Protein AF-A0A2N4SCX8-F1 (afdb_monomer_lite)

Secondary structure (DSSP, 8-state):
-HHHHHHHHH-HHHHHHHHT-HHHHHHHHHHHHTT-S-HHHHHHHHHHHH-EEEEEEEEEEGGGTEEEEEEEEEE-SHHHHHHHHHHHHHHTHHHHT--SPPP-PBTTTB-B-SSEEEEGGGEETTEE--TT-B--TTS-GGGSPEETTEEEEEEE--SSS---B-TTSS--SSGGG--EEEEEEEPPHHHHHHHH-

Foldseek 3Di:
DVVVLLVCQLDPVNVVVLLPPPVNLVVLVVCQVVVPDPNLPSVSSNQSNLFDWFQWAKEAELVQLKIFTKTWARARFQLLVQVQVLVVCLVCVVVRVPDDDRDDDDPDQWDWQQFQKAALVCFDQSDRPHSPRGRDGNHRQVPGDDDPNHGYIYGYRDPPHDGDTDRPSNDHSDPSNPTHMDTPGMDDSVVSSVSRD

Structure (mmCIF, N/CA/C/O backbone):
data_AF-A0A2N4SCX8-F1
#
_entry.id   AF-A0A2N4SCX8-F1
#
loop_
_atom_site.group_PDB
_atom_site.id
_atom_site.type_symbol
_atom_site.label_atom_id
_atom_site.label_alt_id
_atom_site.label_comp_id
_atom_site.label_asym_id
_atom_site.label_entity_id
_atom_site.label_seq_id
_atom_site.pdbx_PDB_ins_code
_atom_site.Cartn_x
_atom_site.Cartn_y
_atom_site.Cartn_z
_atom_site.occupancy
_atom_site.B_iso_or_equiv
_atom_site.auth_seq_id
_atom_site.auth_comp_id
_atom_site.auth_asym_id
_atom_site.auth_atom_id
_atom_site.pdbx_PDB_model_num
ATOM 1 N N . MET A 1 1 ? 14.810 8.220 -24.584 1.00 58.53 1 MET A N 1
ATOM 2 C CA . MET A 1 1 ? 14.288 7.514 -23.394 1.00 58.53 1 MET A CA 1
ATOM 3 C C . MET A 1 1 ? 13.059 8.220 -22.825 1.00 58.53 1 MET A C 1
ATOM 5 O O . MET A 1 1 ? 12.006 7.602 -22.806 1.00 58.53 1 MET A O 1
ATOM 9 N N . LEU A 1 2 ? 13.150 9.518 -22.501 1.00 67.19 2 LEU A N 1
ATOM 10 C CA . LEU A 1 2 ? 12.053 10.345 -21.958 1.00 67.19 2 LEU A CA 1
ATOM 11 C C . LEU A 1 2 ? 10.659 10.141 -22.599 1.00 67.19 2 LEU A C 1
ATOM 13 O O . LEU A 1 2 ? 9.716 9.938 -21.846 1.00 67.19 2 LEU A O 1
ATOM 17 N N . PRO A 1 3 ? 10.478 10.110 -23.939 1.00 75.56 3 PRO A N 1
ATOM 18 C CA . PRO A 1 3 ? 9.144 9.914 -24.518 1.00 75.56 3 PRO A CA 1
ATOM 19 C C . PRO A 1 3 ? 8.530 8.546 -24.200 1.00 75.56 3 PRO A C 1
ATOM 21 O O . PRO A 1 3 ? 7.359 8.475 -23.846 1.00 75.56 3 PRO A O 1
ATOM 24 N N . LEU A 1 4 ? 9.325 7.471 -24.269 1.00 73.38 4 LEU A N 1
ATOM 25 C CA . LEU A 1 4 ? 8.874 6.123 -23.913 1.00 73.38 4 LEU A CA 1
ATOM 26 C C . LEU A 1 4 ? 8.578 6.030 -22.413 1.00 73.38 4 LEU A C 1
ATOM 28 O O . LEU A 1 4 ? 7.565 5.455 -22.033 1.00 73.38 4 LEU A O 1
ATOM 32 N N . MET A 1 5 ? 9.421 6.649 -21.576 1.00 76.94 5 MET A N 1
ATOM 33 C CA . MET A 1 5 ? 9.209 6.712 -20.128 1.00 76.94 5 MET A CA 1
ATOM 34 C C . MET A 1 5 ? 7.870 7.368 -19.805 1.00 76.94 5 MET A C 1
ATOM 36 O O . MET A 1 5 ? 7.022 6.758 -19.159 1.00 76.94 5 MET A O 1
ATOM 40 N N . THR A 1 6 ? 7.649 8.566 -20.347 1.00 81.44 6 THR A N 1
ATOM 41 C CA . THR A 1 6 ? 6.383 9.287 -20.248 1.00 81.44 6 THR A CA 1
ATOM 42 C C . THR A 1 6 ? 5.215 8.436 -20.734 1.00 81.44 6 THR A C 1
ATOM 44 O O . THR A 1 6 ? 4.230 8.314 -20.020 1.00 81.44 6 THR A O 1
ATOM 47 N N . MET A 1 7 ? 5.302 7.811 -21.912 1.00 82.00 7 MET A N 1
ATOM 48 C CA . MET A 1 7 ? 4.200 7.010 -22.461 1.00 82.00 7 MET A CA 1
ATOM 49 C C . MET A 1 7 ? 3.823 5.813 -21.584 1.00 82.00 7 MET A C 1
ATOM 51 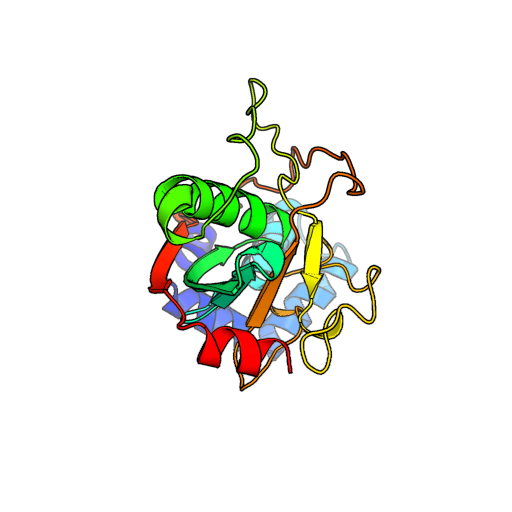O O . MET A 1 7 ? 2.635 5.516 -21.458 1.00 82.00 7 MET A O 1
ATOM 55 N N . VAL A 1 8 ? 4.813 5.137 -20.995 1.00 82.62 8 VAL A N 1
ATOM 56 C CA . VAL A 1 8 ? 4.595 3.957 -20.150 1.00 82.62 8 VAL A CA 1
ATOM 57 C C . VAL A 1 8 ? 3.948 4.336 -18.821 1.00 82.62 8 VAL A C 1
ATOM 59 O O . VAL A 1 8 ? 3.010 3.661 -18.413 1.00 82.62 8 VAL A O 1
ATOM 62 N N . VAL A 1 9 ? 4.419 5.393 -18.147 1.00 85.38 9 VAL A N 1
ATOM 63 C CA . VAL A 1 9 ? 3.951 5.704 -16.780 1.00 85.38 9 VAL A CA 1
ATOM 64 C C . VAL A 1 9 ? 2.774 6.676 -16.717 1.00 85.38 9 VAL A C 1
ATOM 66 O O . VAL A 1 9 ? 2.054 6.678 -15.723 1.00 85.38 9 VAL A O 1
ATOM 69 N N . ARG A 1 10 ? 2.546 7.479 -17.765 1.00 84.81 10 ARG A N 1
ATOM 70 C CA . ARG A 1 10 ? 1.471 8.485 -17.795 1.00 84.81 10 ARG A CA 1
ATOM 71 C C . ARG A 1 10 ? 0.082 7.878 -17.982 1.00 84.81 10 ARG A C 1
ATOM 73 O O . ARG A 1 10 ? -0.897 8.433 -17.494 1.00 84.81 10 ARG A O 1
ATOM 80 N N . ASP A 1 11 ? -0.022 6.774 -18.722 1.00 85.00 11 ASP A N 1
ATOM 81 C CA . ASP A 1 11 ? -1.297 6.105 -18.994 1.00 85.00 11 ASP A CA 1
ATOM 82 C C . ASP A 1 11 ? -1.317 4.708 -18.368 1.00 85.00 11 ASP A C 1
ATOM 84 O O . ASP A 1 11 ? -0.568 3.810 -18.756 1.00 85.00 11 ASP A O 1
ATOM 88 N N . VAL A 1 12 ? -2.247 4.510 -17.432 1.00 83.19 12 VAL A N 1
ATOM 89 C CA . VAL A 1 12 ? -2.476 3.233 -16.745 1.00 83.19 12 VAL A CA 1
ATOM 90 C C . VAL A 1 12 ? -2.741 2.089 -17.727 1.00 83.19 12 VAL A C 1
ATOM 92 O O . VAL A 1 12 ? -2.372 0.951 -17.454 1.00 83.19 12 VAL A O 1
ATOM 95 N N . ARG A 1 13 ? -3.368 2.346 -18.880 1.00 87.56 13 ARG A N 1
ATOM 96 C CA . ARG A 1 13 ? -3.638 1.317 -19.898 1.00 87.56 13 ARG A CA 1
ATOM 97 C C . ARG A 1 13 ? -2.357 0.846 -20.573 1.00 87.56 13 ARG A C 1
ATOM 99 O O . ARG A 1 13 ? -2.197 -0.355 -20.790 1.00 87.56 13 ARG A O 1
ATOM 106 N N . ASN A 1 14 ? -1.445 1.771 -20.861 1.00 85.38 14 ASN A N 1
ATOM 107 C CA . ASN A 1 14 ? -0.138 1.443 -21.425 1.00 85.38 14 ASN A CA 1
ATOM 108 C C . ASN A 1 14 ? 0.673 0.630 -20.420 1.00 85.38 14 ASN A C 1
ATOM 110 O O . ASN A 1 14 ? 1.228 -0.407 -20.774 1.00 85.38 14 ASN A O 1
ATOM 114 N N . HIS A 1 15 ? 0.671 1.052 -19.154 1.00 85.75 15 HIS A N 1
ATOM 115 C CA . HIS A 1 15 ? 1.343 0.321 -18.086 1.00 85.75 15 HIS A CA 1
ATOM 116 C C . HIS A 1 15 ? 0.773 -1.089 -17.881 1.00 85.75 15 HIS A C 1
ATOM 118 O O . HIS A 1 15 ? 1.522 -2.061 -17.878 1.00 85.75 15 HIS A O 1
ATOM 124 N N . ARG A 1 16 ? -0.555 -1.230 -17.795 1.00 85.31 16 ARG A N 1
ATOM 125 C CA . ARG A 1 16 ? -1.212 -2.543 -17.686 1.00 85.31 16 ARG A CA 1
ATOM 126 C C . ARG A 1 16 ? -0.880 -3.447 -18.872 1.00 85.31 16 ARG A C 1
ATOM 128 O O . ARG A 1 16 ? -0.696 -4.641 -18.674 1.00 85.31 16 ARG A O 1
ATOM 135 N N . SER A 1 17 ? -0.770 -2.884 -20.076 1.00 86.62 17 SER A N 1
ATOM 136 C CA . SER A 1 17 ? -0.362 -3.636 -21.270 1.00 86.62 17 SER A CA 1
ATOM 137 C C . SER A 1 17 ? 1.092 -4.105 -21.179 1.00 86.62 17 SER A C 1
ATOM 139 O O . SER A 1 17 ? 1.374 -5.241 -21.535 1.00 86.62 17 SER A O 1
ATOM 141 N N . LEU A 1 18 ? 1.997 -3.271 -20.650 1.00 85.19 18 LEU A N 1
ATOM 142 C CA . LEU A 1 18 ? 3.386 -3.654 -20.374 1.00 85.19 18 LEU A CA 1
ATOM 143 C C . LEU A 1 18 ? 3.464 -4.797 -19.351 1.00 85.19 18 LEU A C 1
ATOM 145 O O . LEU A 1 18 ? 4.195 -5.754 -19.568 1.00 85.19 18 LEU A O 1
ATOM 149 N N . VAL A 1 19 ? 2.722 -4.701 -18.243 1.00 84.88 19 VAL A N 1
ATOM 150 C CA . VAL A 1 19 ? 2.754 -5.720 -17.179 1.00 84.88 19 VAL A CA 1
ATOM 151 C C . VAL A 1 19 ? 2.093 -7.034 -17.605 1.00 84.88 19 VAL A C 1
ATOM 153 O O . VAL A 1 19 ? 2.453 -8.082 -17.086 1.00 84.88 19 VAL A O 1
ATOM 156 N N . ALA A 1 20 ? 1.148 -6.996 -18.547 1.00 86.31 20 ALA A N 1
ATOM 157 C CA . ALA A 1 20 ? 0.499 -8.190 -19.085 1.00 86.31 20 ALA A CA 1
ATOM 158 C C . ALA A 1 20 ? 1.341 -8.938 -20.140 1.00 86.31 20 ALA A C 1
ATOM 160 O O . ALA A 1 20 ? 0.971 -10.043 -20.534 1.00 86.31 20 ALA A O 1
ATOM 161 N N . ASP A 1 21 ? 2.437 -8.349 -20.628 1.00 88.06 21 ASP A N 1
ATOM 162 C CA . ASP A 1 21 ? 3.322 -8.974 -21.613 1.00 88.06 21 ASP A CA 1
ATOM 163 C C . ASP A 1 21 ? 4.452 -9.747 -20.915 1.00 88.06 21 ASP A C 1
ATOM 165 O O . ASP A 1 21 ? 5.579 -9.266 -20.763 1.00 88.06 21 ASP A O 1
ATOM 169 N N . ASP A 1 22 ? 4.141 -10.974 -20.488 1.00 86.31 22 ASP A N 1
ATOM 170 C CA . ASP A 1 22 ? 5.083 -11.866 -19.795 1.00 86.31 22 ASP A CA 1
ATOM 171 C C . ASP A 1 22 ? 6.369 -12.104 -20.600 1.00 86.31 22 ASP A C 1
ATOM 173 O O . ASP A 1 22 ? 7.462 -12.212 -20.038 1.00 86.31 22 ASP A O 1
ATOM 177 N N . GLY A 1 23 ? 6.248 -12.167 -21.931 1.00 88.12 23 GLY A N 1
ATOM 178 C CA . GLY A 1 23 ? 7.380 -12.348 -22.828 1.00 88.12 23 GLY A CA 1
ATOM 179 C C . GLY A 1 23 ? 8.324 -11.157 -22.745 1.00 88.12 23 GLY A C 1
ATOM 180 O O . GLY A 1 23 ? 9.516 -11.331 -22.489 1.00 88.12 23 GLY A O 1
ATOM 181 N N . LEU A 1 24 ? 7.806 -9.944 -22.920 1.00 85.31 24 LEU A N 1
ATOM 182 C CA . LEU A 1 24 ? 8.591 -8.719 -22.814 1.00 85.31 24 LEU A CA 1
ATOM 183 C C . LEU A 1 24 ? 9.229 -8.566 -21.428 1.00 85.31 24 LEU A C 1
ATOM 185 O O . LEU A 1 24 ? 10.420 -8.264 -21.344 1.00 85.31 24 LEU A O 1
ATOM 189 N N . LEU A 1 25 ? 8.481 -8.824 -20.352 1.00 86.50 25 LEU A N 1
ATOM 190 C CA . LEU A 1 25 ? 9.006 -8.749 -18.986 1.00 86.50 25 LEU A CA 1
ATOM 191 C C . LEU A 1 25 ? 10.160 -9.728 -18.753 1.00 86.50 25 LEU A C 1
ATOM 193 O O . LEU A 1 25 ? 11.192 -9.333 -18.209 1.00 86.50 25 LEU A O 1
ATOM 197 N N . ALA A 1 26 ? 10.033 -10.973 -19.217 1.00 85.94 26 ALA A N 1
ATOM 198 C CA . ALA A 1 26 ? 11.096 -11.966 -19.098 1.00 85.94 26 ALA A CA 1
ATOM 199 C C . ALA A 1 26 ? 12.378 -11.527 -19.825 1.00 85.94 26 ALA A C 1
ATOM 201 O O . ALA A 1 26 ? 13.479 -11.689 -19.296 1.00 85.94 26 ALA A O 1
ATOM 202 N N . HIS A 1 27 ? 1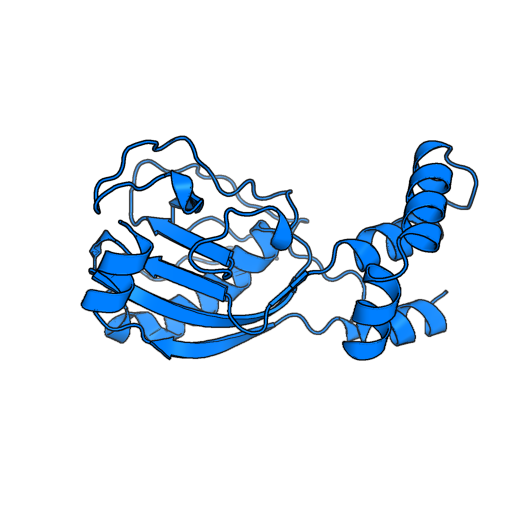2.252 -10.917 -21.009 1.00 84.56 27 HIS A N 1
ATOM 203 C CA . HIS A 1 27 ? 13.403 -10.367 -21.727 1.00 84.56 27 HIS A CA 1
ATOM 204 C C . HIS A 1 27 ? 14.023 -9.175 -20.986 1.00 84.56 27 HIS A C 1
ATOM 206 O O . HIS A 1 27 ? 15.247 -9.086 -20.909 1.00 84.56 27 HIS A O 1
ATOM 212 N N . VAL A 1 28 ? 13.209 -8.274 -20.423 1.00 83.69 28 VAL A N 1
ATOM 213 C CA . VAL A 1 28 ? 13.697 -7.130 -19.632 1.00 83.69 28 VAL A CA 1
ATOM 214 C C . VAL A 1 28 ? 14.478 -7.604 -18.406 1.00 83.69 28 VAL A C 1
ATOM 216 O O . VAL A 1 28 ? 15.586 -7.118 -18.182 1.00 83.69 28 VAL A O 1
ATOM 219 N N . GLU A 1 29 ? 13.962 -8.579 -17.657 1.00 82.38 29 GLU A N 1
ATOM 220 C CA . GLU A 1 29 ? 14.666 -9.141 -16.497 1.00 82.38 29 GLU A CA 1
ATOM 221 C C . GLU A 1 29 ? 15.960 -9.858 -16.904 1.00 82.38 29 GLU A C 1
ATOM 223 O O . GLU A 1 29 ? 16.998 -9.648 -16.280 1.00 82.38 29 GLU A O 1
ATOM 228 N N . ALA A 1 30 ? 15.945 -10.644 -17.986 1.00 82.06 30 ALA A N 1
ATOM 229 C CA . ALA A 1 30 ? 17.148 -11.313 -18.483 1.00 82.06 30 ALA A CA 1
ATOM 230 C C . ALA A 1 30 ? 18.226 -10.314 -18.938 1.00 82.06 30 ALA A C 1
ATOM 232 O O . ALA A 1 30 ? 19.412 -10.510 -18.671 1.00 82.06 30 ALA A O 1
ATOM 233 N N . MET A 1 31 ? 17.834 -9.227 -19.611 1.00 78.19 31 MET A N 1
ATOM 234 C CA . MET A 1 31 ? 18.766 -8.177 -20.028 1.00 78.19 31 MET A CA 1
ATOM 235 C C . MET A 1 31 ? 19.331 -7.400 -18.840 1.00 78.19 31 MET A C 1
ATOM 237 O O . MET A 1 31 ? 20.522 -7.082 -18.852 1.00 78.19 31 MET A O 1
ATOM 241 N N . TYR A 1 32 ? 18.492 -7.117 -17.836 1.00 77.00 32 TYR A N 1
ATOM 242 C CA . TYR A 1 32 ? 18.892 -6.461 -16.594 1.00 77.00 32 TYR A CA 1
ATOM 243 C C . TYR A 1 32 ? 19.879 -7.319 -15.797 1.00 77.00 32 TYR A C 1
ATOM 245 O O . TYR A 1 32 ? 20.887 -6.806 -15.333 1.00 77.00 32 TYR A O 1
ATOM 253 N N . ALA A 1 33 ? 19.636 -8.626 -15.683 1.00 77.69 33 ALA A N 1
ATOM 254 C CA . ALA A 1 33 ? 20.525 -9.539 -14.966 1.00 77.69 33 ALA A CA 1
ATOM 255 C C . ALA A 1 33 ? 21.908 -9.696 -15.626 1.00 77.69 33 ALA A C 1
ATOM 257 O O . ALA A 1 33 ? 22.878 -10.016 -14.946 1.00 77.69 33 ALA A O 1
ATOM 258 N N . ASN A 1 34 ? 21.993 -9.484 -16.943 1.00 72.19 34 ASN A N 1
ATOM 259 C CA . ASN A 1 34 ? 23.214 -9.658 -17.731 1.00 72.19 34 ASN A CA 1
ATOM 260 C C . ASN A 1 34 ? 23.950 -8.336 -18.040 1.00 72.19 34 ASN A C 1
ATOM 262 O O . ASN A 1 34 ? 24.874 -8.355 -18.852 1.00 72.19 34 ASN A O 1
ATOM 266 N N . ASP A 1 35 ? 23.521 -7.197 -17.473 1.00 65.94 35 ASP A N 1
ATOM 267 C CA . ASP A 1 35 ? 24.097 -5.851 -17.695 1.00 65.94 35 ASP A CA 1
ATOM 268 C C . ASP A 1 35 ? 24.289 -5.474 -19.184 1.00 65.94 35 ASP A C 1
ATOM 270 O O . ASP A 1 35 ? 25.208 -4.757 -19.581 1.00 65.94 35 ASP A O 1
ATOM 274 N N . SER A 1 36 ? 23.407 -5.983 -20.046 1.00 62.94 36 SER A N 1
ATOM 275 C CA . SER A 1 36 ? 23.612 -6.013 -21.505 1.00 62.94 36 SER A CA 1
ATOM 276 C C . SER A 1 36 ? 23.281 -4.708 -22.258 1.00 62.94 36 SER A C 1
ATOM 278 O O . SER A 1 36 ? 23.590 -4.593 -23.445 1.00 62.94 36 SER A O 1
ATOM 280 N N . LEU A 1 37 ? 22.691 -3.705 -21.597 1.00 58.50 37 LEU A N 1
ATOM 281 C CA . LEU A 1 37 ? 22.432 -2.359 -22.144 1.00 58.50 37 LEU A CA 1
ATOM 282 C C . LEU A 1 37 ? 22.875 -1.279 -21.138 1.00 58.50 37 LEU A C 1
ATOM 284 O O . LEU A 1 37 ? 23.077 -1.598 -19.966 1.00 58.50 37 LEU A O 1
ATOM 288 N N . PRO A 1 38 ? 22.990 0.007 -21.546 1.00 62.22 38 PRO A N 1
ATOM 289 C CA . PRO A 1 38 ? 23.322 1.091 -20.625 1.00 62.22 38 PRO A CA 1
ATOM 290 C C . PRO A 1 38 ? 22.404 1.089 -19.395 1.00 62.22 38 PRO A C 1
ATOM 292 O O . PRO A 1 38 ? 21.176 1.139 -19.526 1.00 62.22 38 PRO A O 1
ATOM 295 N N . PHE A 1 39 ? 23.035 1.041 -18.218 1.00 59.88 39 PHE A N 1
ATOM 296 C CA . PHE A 1 39 ? 22.438 0.791 -16.901 1.00 59.88 39 PHE A CA 1
ATOM 297 C C . PHE A 1 39 ? 21.139 1.578 -16.640 1.00 59.88 39 PHE A C 1
ATOM 299 O O . PHE A 1 39 ? 20.151 1.028 -16.159 1.00 59.88 39 PHE A O 1
ATOM 306 N N . GLU A 1 40 ? 21.096 2.853 -17.031 1.00 63.44 40 GLU A N 1
ATOM 307 C CA . GLU A 1 40 ? 19.977 3.758 -16.740 1.00 63.44 40 GLU A CA 1
ATOM 308 C C . GLU A 1 40 ? 18.681 3.422 -17.506 1.00 63.44 40 GLU A C 1
ATOM 310 O O . GLU A 1 40 ? 17.584 3.583 -16.971 1.00 63.44 40 GLU A O 1
ATOM 315 N N . ALA A 1 41 ? 18.774 2.927 -18.747 1.00 63.56 41 ALA A N 1
ATOM 316 C CA . ALA A 1 41 ? 17.598 2.695 -19.594 1.00 63.56 41 ALA A CA 1
ATOM 317 C C . ALA A 1 41 ? 16.854 1.394 -19.248 1.00 63.56 41 ALA A C 1
ATOM 319 O O . ALA A 1 41 ? 15.621 1.366 -19.241 1.00 63.56 41 ALA A O 1
ATOM 320 N N . LEU A 1 42 ? 17.596 0.327 -18.928 1.00 72.56 42 LEU A N 1
ATOM 321 C CA . LEU A 1 42 ? 17.027 -0.937 -18.443 1.00 72.56 42 LEU A CA 1
ATOM 322 C C . LEU A 1 42 ? 16.434 -0.780 -17.043 1.00 72.56 42 LEU A C 1
ATOM 324 O O . LEU A 1 42 ? 15.356 -1.310 -16.774 1.00 72.56 42 LEU A O 1
ATOM 328 N N . HIS A 1 43 ? 17.101 -0.015 -16.171 1.00 75.31 43 HIS A N 1
ATOM 329 C CA . HIS A 1 43 ? 16.614 0.237 -14.819 1.00 75.31 43 HIS A CA 1
ATOM 330 C C . HIS A 1 43 ? 15.236 0.909 -14.831 1.00 75.31 43 HIS A C 1
ATOM 332 O O . HIS A 1 43 ? 14.376 0.541 -14.030 1.00 75.31 43 HIS A O 1
ATOM 338 N N . PHE A 1 44 ? 14.985 1.859 -15.739 1.00 81.06 44 PHE A N 1
ATOM 339 C CA . PHE A 1 44 ? 13.664 2.476 -15.832 1.00 81.06 44 PHE A CA 1
ATOM 340 C C . PHE A 1 44 ? 12.578 1.469 -16.220 1.00 81.06 44 PHE A C 1
ATOM 342 O O . PHE A 1 44 ? 11.553 1.413 -15.552 1.00 81.06 44 PHE A O 1
ATOM 349 N N . LEU A 1 45 ? 12.776 0.682 -17.284 1.00 81.19 45 LEU A N 1
ATOM 350 C CA . LEU A 1 45 ? 11.748 -0.254 -17.760 1.00 81.19 45 LEU A CA 1
ATOM 351 C C . LEU A 1 45 ? 11.445 -1.331 -16.719 1.00 81.19 45 LEU A C 1
ATOM 353 O O . LEU A 1 45 ? 10.280 -1.644 -16.483 1.00 81.19 45 LEU A O 1
ATOM 357 N N . ARG A 1 46 ? 12.486 -1.833 -16.049 1.00 83.56 46 ARG A N 1
ATOM 358 C CA . ARG A 1 46 ? 12.345 -2.768 -14.935 1.00 83.56 46 ARG A CA 1
ATOM 359 C C . ARG A 1 46 ? 11.569 -2.155 -13.771 1.00 83.56 46 ARG A C 1
ATOM 361 O O . ARG A 1 46 ? 10.609 -2.749 -13.293 1.00 83.56 46 ARG A O 1
ATOM 368 N N . ALA A 1 47 ? 11.941 -0.952 -13.339 1.00 84.75 47 ALA A N 1
ATOM 369 C CA . ALA A 1 47 ? 11.248 -0.275 -12.248 1.00 84.75 47 ALA A CA 1
ATOM 370 C C . ALA A 1 47 ? 9.796 0.078 -12.623 1.00 84.75 47 ALA A C 1
ATOM 372 O O . ALA A 1 47 ? 8.885 -0.098 -11.818 1.00 84.75 47 ALA A O 1
ATOM 373 N N . ALA A 1 48 ? 9.553 0.496 -13.868 1.00 86.81 48 ALA A N 1
ATOM 374 C CA . ALA A 1 48 ? 8.216 0.751 -14.385 1.00 86.81 48 ALA A CA 1
ATOM 375 C C . ALA A 1 48 ? 7.368 -0.528 -14.362 1.00 86.81 48 ALA A C 1
ATOM 377 O O . ALA A 1 48 ? 6.237 -0.486 -13.895 1.00 86.81 48 ALA A O 1
ATOM 378 N N . ALA A 1 49 ? 7.912 -1.680 -14.763 1.00 85.06 49 ALA A N 1
ATOM 379 C CA . ALA A 1 49 ? 7.224 -2.973 -14.689 1.00 85.06 49 ALA A CA 1
ATOM 380 C C . ALA A 1 49 ? 6.854 -3.408 -13.257 1.00 85.06 49 ALA A C 1
ATOM 382 O O . ALA A 1 49 ? 5.992 -4.272 -13.068 1.00 85.06 49 ALA A O 1
ATOM 383 N N . GLN A 1 50 ? 7.480 -2.818 -12.239 1.00 86.00 50 GLN A N 1
ATOM 384 C CA . GLN A 1 50 ? 7.195 -3.078 -10.828 1.00 86.00 50 GLN A CA 1
ATOM 385 C C . GLN A 1 50 ? 6.132 -2.148 -10.232 1.00 86.00 50 GLN A C 1
ATOM 387 O O . GLN A 1 50 ? 5.604 -2.451 -9.159 1.00 86.00 50 GLN A O 1
ATOM 392 N N . LEU A 1 51 ? 5.748 -1.075 -10.940 1.00 90.62 51 LEU A N 1
ATOM 393 C CA . LEU A 1 51 ? 4.677 -0.193 -10.484 1.00 90.62 51 LEU A CA 1
ATOM 394 C C . LEU A 1 51 ? 3.377 -0.975 -10.277 1.00 90.62 51 LEU A C 1
ATOM 396 O O . LEU A 1 51 ? 2.986 -1.818 -11.086 1.00 90.62 51 LEU A O 1
ATOM 400 N N . SER A 1 52 ? 2.691 -0.664 -9.187 1.00 91.44 52 SER A N 1
ATOM 401 C CA . SER A 1 52 ? 1.440 -1.305 -8.801 1.00 91.44 52 SER A CA 1
ATOM 402 C C . SER A 1 52 ? 0.263 -0.339 -8.935 1.00 91.44 52 SER A C 1
ATOM 404 O O . SER A 1 52 ? 0.353 0.836 -8.563 1.00 91.44 52 SER A O 1
ATOM 406 N N . TYR A 1 53 ? -0.849 -0.859 -9.460 1.00 91.94 53 TYR A N 1
ATOM 407 C CA . TYR A 1 53 ? -2.127 -0.166 -9.604 1.00 91.94 53 TYR A CA 1
ATOM 408 C C . TYR A 1 53 ? -3.228 -1.063 -9.054 1.00 91.94 53 TYR A C 1
ATOM 410 O O . TYR A 1 53 ? -3.502 -2.120 -9.615 1.00 91.94 53 TYR A O 1
ATOM 418 N N . GLU A 1 54 ? -3.878 -0.624 -7.988 1.00 94.25 54 GLU A N 1
ATOM 419 C CA . GLU A 1 54 ? -4.919 -1.383 -7.306 1.00 94.25 54 GLU A CA 1
ATOM 420 C C . GLU A 1 54 ? -6.168 -0.519 -7.238 1.00 94.25 54 GLU A C 1
ATOM 422 O O . GLU A 1 54 ? -6.169 0.557 -6.640 1.00 94.25 54 GLU A O 1
ATOM 427 N N . ASP A 1 55 ? -7.233 -0.973 -7.898 1.00 94.69 55 ASP A N 1
ATOM 428 C CA . ASP A 1 55 ? -8.516 -0.274 -7.858 1.00 94.69 55 ASP A CA 1
ATOM 429 C C . ASP A 1 55 ? -9.176 -0.405 -6.472 1.00 94.69 55 ASP A C 1
ATOM 431 O O . ASP A 1 55 ? -9.864 0.516 -6.038 1.00 94.69 55 ASP A O 1
ATOM 435 N N . GLU A 1 56 ? -8.893 -1.504 -5.761 1.00 97.44 56 GLU A N 1
ATOM 436 C CA . GLU A 1 56 ? -9.365 -1.785 -4.403 1.00 97.44 56 GLU A CA 1
ATOM 437 C C . GLU A 1 56 ? -8.249 -2.419 -3.550 1.00 97.44 56 GLU A C 1
ATOM 439 O O . GLU A 1 56 ? -8.075 -3.638 -3.511 1.00 97.44 56 GLU A O 1
ATOM 444 N N . LEU A 1 57 ? -7.501 -1.577 -2.838 1.00 98.38 57 LEU A N 1
ATOM 445 C CA . LEU A 1 57 ? -6.581 -1.957 -1.766 1.00 98.38 57 LEU A CA 1
ATOM 446 C C . LEU A 1 57 ? -7.290 -1.803 -0.418 1.00 98.38 57 LEU A C 1
ATOM 448 O O . LEU A 1 57 ? -7.802 -0.730 -0.100 1.00 98.38 57 LEU A O 1
ATOM 452 N N . VAL A 1 58 ? -7.297 -2.857 0.393 1.00 98.62 58 VAL A N 1
ATOM 453 C CA . VAL A 1 58 ? -7.881 -2.831 1.737 1.00 98.62 58 VAL A CA 1
ATOM 454 C C . VAL A 1 58 ? -6.808 -2.464 2.757 1.00 98.62 58 VAL A C 1
ATOM 456 O O . VAL A 1 58 ? -5.753 -3.096 2.812 1.00 98.62 58 VAL A O 1
ATOM 459 N N . VAL A 1 59 ? -7.095 -1.472 3.598 1.00 98.56 59 VAL A N 1
ATOM 460 C CA . VAL A 1 59 ? -6.245 -1.072 4.724 1.00 98.56 59 VAL A CA 1
ATOM 461 C C . VAL A 1 59 ? -7.030 -1.222 6.018 1.00 98.56 59 VAL A C 1
ATOM 463 O O . VAL A 1 59 ? -8.092 -0.619 6.176 1.00 98.56 59 VAL A O 1
ATOM 466 N N . LEU A 1 60 ? -6.516 -2.033 6.941 1.00 98.44 60 LEU A N 1
ATOM 467 C CA . LEU A 1 60 ? -7.176 -2.361 8.206 1.00 98.44 60 LEU A CA 1
ATOM 468 C C . LEU A 1 60 ? -6.452 -1.726 9.389 1.00 98.44 60 LEU A C 1
ATOM 470 O O . LEU A 1 60 ? -5.223 -1.741 9.445 1.00 98.44 60 LEU A O 1
ATOM 474 N N . LEU A 1 61 ? -7.226 -1.252 10.365 1.00 97.31 61 LEU A N 1
ATOM 475 C CA . LEU A 1 61 ? -6.759 -0.761 11.658 1.00 97.31 61 LEU A CA 1
ATOM 476 C C . LEU A 1 61 ? -7.410 -1.594 12.775 1.00 97.31 61 LEU A C 1
ATOM 478 O O . LEU A 1 61 ? -8.488 -1.249 13.271 1.00 97.31 61 LEU A O 1
ATOM 482 N N . PRO A 1 62 ? -6.782 -2.709 13.192 1.00 94.75 62 PRO A N 1
ATOM 483 C CA . PRO A 1 62 ? -7.375 -3.620 14.169 1.00 94.75 62 PRO A CA 1
ATOM 484 C C . PRO A 1 62 ? -7.674 -2.954 15.520 1.00 94.75 62 PRO A C 1
ATOM 486 O O . PRO A 1 62 ? -8.713 -3.225 16.119 1.00 94.75 62 PRO A O 1
ATOM 489 N N . THR A 1 63 ? -6.808 -2.039 15.976 1.00 92.19 63 THR A N 1
ATOM 490 C CA . THR A 1 63 ? -6.931 -1.343 17.271 1.00 92.19 63 THR A CA 1
ATOM 491 C C . THR A 1 63 ? -8.244 -0.569 17.407 1.00 92.19 63 THR A C 1
ATOM 493 O O . THR A 1 63 ? -8.856 -0.565 18.477 1.00 92.19 63 THR A O 1
ATOM 496 N N . SER A 1 64 ? -8.699 0.068 16.328 1.00 94.56 64 SER A N 1
ATOM 497 C CA . SER A 1 64 ? -9.945 0.837 16.284 1.00 94.56 64 SER A CA 1
ATOM 498 C C . SER A 1 64 ? -11.111 0.073 15.651 1.00 94.56 64 SER A C 1
ATOM 500 O O . SER A 1 64 ? -12.223 0.595 15.621 1.00 94.56 64 SER A O 1
ATOM 502 N N . ARG A 1 65 ? -10.881 -1.162 15.175 1.00 95.50 65 ARG A N 1
ATOM 503 C CA . ARG A 1 65 ? -11.835 -1.955 14.375 1.00 95.50 65 ARG A CA 1
ATOM 504 C C . ARG A 1 65 ? -12.359 -1.189 13.157 1.00 95.50 65 ARG A C 1
ATOM 506 O O . ARG A 1 65 ? -13.514 -1.345 12.767 1.00 95.50 65 ARG A O 1
ATOM 513 N N . ALA A 1 66 ? -11.500 -0.359 12.577 1.00 97.69 66 ALA A N 1
ATOM 514 C CA . ALA A 1 66 ? -11.799 0.435 11.400 1.00 97.69 66 ALA A CA 1
ATOM 515 C C . ALA A 1 66 ? -10.996 -0.063 10.197 1.00 97.69 66 ALA A C 1
ATOM 517 O O . ALA A 1 66 ? -10.025 -0.814 10.317 1.00 97.69 66 ALA A O 1
ATOM 518 N N . GLY A 1 67 ? -11.392 0.387 9.016 1.00 98.06 67 GLY A N 1
ATOM 519 C CA . GLY A 1 67 ? -10.652 0.137 7.796 1.00 98.06 67 GLY A CA 1
ATOM 520 C C . GLY A 1 67 ? -11.181 0.977 6.652 1.00 98.06 67 GLY A C 1
ATOM 521 O O . GLY A 1 67 ? -12.211 1.645 6.759 1.00 98.06 67 GLY A O 1
ATOM 522 N N . MET A 1 68 ? -10.461 0.944 5.544 1.00 98.62 68 MET A N 1
ATOM 523 C CA . MET A 1 68 ? -10.844 1.639 4.327 1.00 98.62 68 MET A CA 1
ATOM 524 C C . MET A 1 68 ? -10.442 0.832 3.105 1.00 98.62 68 MET A C 1
ATOM 526 O O . MET A 1 68 ? -9.430 0.128 3.106 1.00 98.62 68 MET A O 1
ATOM 530 N N . VAL A 1 69 ? -11.233 0.976 2.051 1.00 98.69 69 VAL A N 1
ATOM 531 C CA . VAL A 1 69 ? -10.836 0.599 0.702 1.00 98.69 69 VAL A CA 1
ATOM 532 C C . VAL A 1 69 ? -10.316 1.846 0.017 1.00 98.69 69 VAL A C 1
ATOM 534 O O . VAL A 1 69 ? -10.972 2.893 0.014 1.00 98.69 69 VAL A O 1
ATOM 537 N N . VAL A 1 70 ? -9.132 1.736 -0.567 1.00 98.56 70 VAL A N 1
ATOM 538 C CA . VAL A 1 70 ? -8.480 2.822 -1.288 1.00 98.56 70 VAL A CA 1
ATOM 539 C C . VAL A 1 70 ? -8.114 2.373 -2.688 1.00 98.56 70 VAL A C 1
ATOM 541 O O . VAL A 1 70 ? -7.830 1.205 -2.939 1.00 98.56 70 VAL A O 1
ATOM 544 N N . ARG A 1 71 ? -8.070 3.332 -3.597 1.00 98.06 71 ARG A N 1
ATOM 545 C CA . ARG A 1 71 ? -7.452 3.158 -4.901 1.00 98.06 71 ARG A CA 1
ATOM 546 C C . ARG A 1 71 ? -6.001 3.595 -4.800 1.00 98.06 71 ARG A C 1
ATOM 548 O O . ARG A 1 71 ? -5.752 4.689 -4.304 1.00 98.06 71 ARG A O 1
ATOM 555 N N . ALA A 1 72 ? -5.071 2.780 -5.279 1.00 96.56 72 ALA A N 1
ATOM 556 C CA . ALA A 1 72 ? -3.641 3.069 -5.288 1.00 96.56 72 ALA A CA 1
ATOM 557 C C . ALA A 1 72 ? -3.112 3.062 -6.726 1.00 96.56 72 ALA A C 1
ATOM 559 O O . ALA A 1 72 ? -3.396 2.140 -7.492 1.00 96.56 72 ALA A O 1
ATOM 560 N N . GLN A 1 73 ? -2.371 4.097 -7.119 1.00 93.62 73 GLN A N 1
ATOM 561 C CA . GLN A 1 73 ? -1.914 4.276 -8.498 1.00 93.62 73 GLN A CA 1
ATOM 562 C C . GLN A 1 73 ? -0.429 4.601 -8.548 1.00 93.62 73 GLN A C 1
ATOM 564 O O . GLN A 1 73 ? 0.047 5.440 -7.786 1.00 93.62 73 GLN A O 1
ATOM 569 N N . GLY A 1 74 ? 0.277 3.955 -9.480 1.00 91.69 74 GLY A N 1
ATOM 570 C CA . GLY A 1 74 ? 1.683 4.238 -9.747 1.00 91.69 74 GLY A CA 1
ATOM 571 C C . GLY A 1 74 ? 2.566 4.000 -8.526 1.00 91.69 74 GLY A C 1
ATOM 572 O O . GLY A 1 74 ? 3.464 4.788 -8.265 1.00 91.69 74 GLY A O 1
ATOM 573 N N . ILE A 1 75 ? 2.303 2.957 -7.740 1.00 93.56 75 ILE A N 1
ATOM 574 C CA . ILE A 1 75 ? 3.038 2.702 -6.498 1.00 93.56 75 ILE A CA 1
ATOM 575 C C . ILE A 1 75 ? 4.319 1.928 -6.800 1.00 93.56 75 ILE A C 1
ATOM 577 O O . ILE A 1 75 ? 4.251 0.859 -7.396 1.00 93.56 75 ILE A O 1
ATOM 581 N N . ASN A 1 76 ? 5.470 2.432 -6.352 1.00 90.75 76 ASN A N 1
ATOM 582 C CA . ASN A 1 76 ? 6.770 1.782 -6.586 1.00 90.75 76 ASN A CA 1
ATOM 583 C C . ASN A 1 76 ? 6.939 0.505 -5.761 1.00 90.75 76 ASN A C 1
ATOM 585 O O . ASN A 1 76 ? 7.272 -0.554 -6.277 1.00 90.75 76 ASN A O 1
ATOM 589 N N . ASN A 1 77 ? 6.760 0.651 -4.453 1.00 92.12 77 ASN A N 1
ATOM 590 C CA . ASN A 1 77 ? 7.032 -0.352 -3.438 1.00 92.12 77 ASN A CA 1
ATOM 591 C C . ASN A 1 77 ? 6.157 -0.061 -2.214 1.00 92.12 77 ASN A C 1
ATOM 593 O O . ASN A 1 77 ? 5.412 0.926 -2.171 1.00 92.12 77 ASN A O 1
ATOM 597 N N . ASN A 1 78 ? 6.261 -0.918 -1.209 1.00 94.38 78 ASN A N 1
ATOM 598 C CA . ASN A 1 78 ? 5.494 -0.783 0.016 1.00 94.38 78 ASN A CA 1
ATOM 599 C C . ASN A 1 78 ? 5.841 0.485 0.812 1.00 94.38 78 ASN A C 1
ATOM 601 O O . ASN A 1 78 ? 4.921 1.130 1.297 1.00 94.38 78 ASN A O 1
ATOM 605 N N . PHE A 1 79 ? 7.102 0.929 0.880 1.00 93.00 79 PHE A N 1
ATOM 606 C CA . PHE A 1 79 ? 7.438 2.205 1.540 1.00 93.00 79 PHE A CA 1
ATOM 607 C C . PHE A 1 79 ? 6.726 3.406 0.911 1.00 93.00 79 PHE A C 1
ATOM 609 O O . PHE A 1 79 ? 6.180 4.253 1.618 1.00 93.00 79 PHE A O 1
ATOM 616 N N . HIS A 1 80 ? 6.678 3.454 -0.419 1.00 93.06 80 HIS A N 1
ATOM 617 C CA . HIS A 1 80 ? 5.935 4.468 -1.153 1.00 93.06 80 HIS A CA 1
ATOM 618 C C . HIS A 1 80 ? 4.430 4.379 -0.858 1.00 93.06 80 HIS A C 1
ATOM 620 O O . HIS A 1 80 ? 3.799 5.402 -0.585 1.00 93.06 80 HIS A O 1
ATOM 626 N N . ALA A 1 81 ? 3.868 3.164 -0.826 1.00 95.44 81 ALA A N 1
ATOM 627 C CA . ALA A 1 81 ? 2.479 2.950 -0.424 1.00 95.44 81 ALA A CA 1
ATOM 628 C C . ALA A 1 81 ? 2.219 3.484 0.993 1.00 95.44 81 ALA A C 1
ATOM 630 O O . ALA A 1 81 ? 1.279 4.245 1.195 1.00 95.44 81 ALA A O 1
ATOM 631 N N . PHE A 1 82 ? 3.067 3.135 1.964 1.00 94.19 82 PHE A N 1
ATOM 632 C CA . PHE A 1 82 ? 2.915 3.532 3.362 1.00 94.19 82 PHE A CA 1
ATOM 633 C C . PHE A 1 82 ? 2.948 5.045 3.527 1.00 94.19 82 PHE A C 1
ATOM 635 O O . PHE A 1 82 ? 2.097 5.585 4.222 1.00 94.19 82 PHE A O 1
ATOM 642 N N . SER A 1 83 ? 3.869 5.743 2.861 1.00 92.19 83 SER A N 1
ATOM 643 C CA . SER A 1 83 ? 3.923 7.208 2.886 1.00 92.19 83 SER A CA 1
ATOM 644 C C . SER A 1 83 ? 2.605 7.847 2.445 1.00 92.19 83 SER A C 1
ATOM 646 O O . SER A 1 83 ? 2.051 8.678 3.165 1.00 92.19 83 SER A O 1
ATOM 648 N N . LEU A 1 84 ? 2.072 7.417 1.297 1.00 94.69 84 LEU A N 1
ATOM 649 C CA . LEU A 1 84 ? 0.819 7.939 0.748 1.00 94.69 84 LEU A CA 1
ATOM 650 C C . LEU A 1 84 ? -0.392 7.554 1.612 1.00 94.69 84 LEU A C 1
ATOM 652 O O . LEU A 1 84 ? -1.279 8.371 1.857 1.00 94.69 84 LEU A O 1
ATOM 656 N N . LEU A 1 85 ? -0.427 6.314 2.101 1.00 96.75 85 LEU A N 1
ATOM 657 C CA . LEU A 1 85 ? -1.489 5.815 2.971 1.00 96.75 85 LEU A CA 1
ATOM 658 C C . LEU A 1 85 ? -1.504 6.537 4.315 1.00 96.75 85 LEU A C 1
ATOM 660 O O . LEU A 1 85 ? -2.579 6.894 4.776 1.00 96.75 85 LEU A O 1
ATOM 664 N N . GLN A 1 86 ? -0.345 6.784 4.928 1.00 93.88 86 GLN A N 1
ATOM 665 C CA . GLN A 1 86 ? -0.248 7.517 6.190 1.00 93.88 86 GLN A CA 1
ATOM 666 C C . GLN A 1 86 ? -0.795 8.943 6.041 1.00 93.88 86 GLN A C 1
ATOM 668 O O . GLN A 1 86 ? -1.559 9.368 6.900 1.00 93.88 86 GLN A O 1
ATOM 673 N N . ASP A 1 87 ? -0.501 9.638 4.934 1.00 93.81 87 ASP A N 1
ATOM 674 C CA . ASP A 1 87 ? -1.082 10.962 4.641 1.00 93.81 87 ASP A CA 1
ATOM 675 C C . ASP A 1 87 ? -2.620 10.912 4.534 1.00 93.81 87 ASP A C 1
ATOM 677 O O . ASP A 1 87 ? -3.338 11.737 5.112 1.00 93.81 87 ASP A O 1
ATOM 681 N N . LEU A 1 88 ? -3.149 9.909 3.826 1.00 96.69 88 LEU A N 1
ATOM 682 C CA . LEU A 1 88 ? -4.594 9.716 3.695 1.00 96.69 88 LEU A CA 1
ATOM 683 C C . LEU A 1 88 ? -5.247 9.350 5.040 1.00 96.69 88 LEU A C 1
ATOM 685 O O . LEU A 1 88 ? -6.315 9.858 5.380 1.00 96.69 88 LEU A O 1
ATOM 689 N N . MET A 1 89 ? -4.602 8.486 5.822 1.00 96.56 89 MET A N 1
ATOM 690 C CA . MET A 1 89 ? -5.067 8.061 7.141 1.00 96.56 89 MET A CA 1
ATOM 691 C C . MET A 1 89 ? -5.094 9.225 8.128 1.00 96.56 89 MET A C 1
ATOM 693 O O . MET A 1 89 ? -6.058 9.349 8.875 1.00 96.56 89 MET A O 1
ATOM 697 N N . GLU A 1 90 ? -4.087 10.100 8.110 1.00 94.75 90 GLU A N 1
ATOM 698 C CA . GLU A 1 90 ? -4.052 11.313 8.934 1.00 94.75 90 GLU A CA 1
ATOM 699 C C . GLU A 1 90 ? -5.196 12.268 8.579 1.00 94.75 90 GLU A C 1
ATOM 701 O O . GLU A 1 90 ? -5.873 12.779 9.473 1.00 94.75 90 GLU A O 1
ATOM 706 N N . THR A 1 91 ? -5.493 12.427 7.286 1.00 96.12 91 THR A N 1
ATOM 707 C CA . THR A 1 91 ? -6.643 13.218 6.810 1.00 96.12 91 THR A CA 1
ATOM 708 C C . THR A 1 91 ? -7.976 12.687 7.353 1.00 96.12 91 THR A C 1
ATOM 710 O O . THR A 1 91 ? -8.897 13.457 7.627 1.00 96.12 91 THR A O 1
ATOM 713 N N . HIS A 1 92 ? -8.083 11.371 7.553 1.00 97.00 92 HIS A N 1
ATOM 714 C CA . HIS A 1 92 ? -9.289 10.698 8.040 1.00 97.00 92 HIS A CA 1
ATOM 715 C C . HIS A 1 92 ? -9.158 10.146 9.469 1.00 97.00 92 HIS A C 1
ATOM 717 O O . HIS A 1 92 ? -9.948 9.285 9.869 1.00 97.00 92 HIS A O 1
ATOM 723 N N . ALA A 1 93 ? -8.211 10.658 10.265 1.00 96.06 93 ALA A N 1
ATOM 724 C CA . ALA A 1 93 ? -7.824 10.065 11.546 1.00 96.06 93 ALA A CA 1
ATOM 725 C C . ALA A 1 93 ? -8.996 9.880 12.515 1.00 96.06 93 ALA A C 1
ATOM 727 O O . ALA A 1 93 ? -9.131 8.825 13.134 1.00 96.06 93 ALA A O 1
ATOM 728 N N . GLN A 1 94 ? -9.894 10.868 12.583 1.00 95.56 94 GLN A N 1
ATOM 729 C CA . GLN A 1 94 ? -11.084 10.807 13.430 1.00 95.56 94 GLN A CA 1
ATOM 730 C C . GLN A 1 94 ? -12.038 9.676 13.019 1.00 95.56 94 GLN A C 1
ATOM 732 O O . GLN A 1 94 ? -12.560 8.977 13.882 1.00 95.56 94 GLN A O 1
ATOM 737 N N . THR A 1 95 ? -12.257 9.478 11.714 1.00 96.94 95 THR A N 1
ATOM 738 C CA . THR A 1 95 ? -13.156 8.421 11.210 1.00 96.94 95 THR A CA 1
ATOM 739 C C . THR A 1 95 ? -12.538 7.038 11.399 1.00 96.94 95 THR A C 1
ATOM 741 O O . THR A 1 95 ? -13.234 6.091 11.746 1.00 96.94 95 THR A O 1
ATOM 744 N N . LEU A 1 96 ? -11.219 6.933 11.230 1.00 97.12 96 LEU A N 1
ATOM 745 C CA . LEU A 1 96 ? -10.467 5.694 11.431 1.00 97.12 96 LEU A CA 1
ATOM 746 C C . LEU A 1 96 ? -10.180 5.391 12.911 1.00 97.12 96 LEU A C 1
ATOM 748 O O . LEU A 1 96 ? -9.625 4.338 13.217 1.00 97.12 96 LEU A O 1
ATOM 752 N N . GLY A 1 97 ? -10.532 6.295 13.831 1.00 96.38 97 GLY A N 1
ATOM 753 C CA . GLY A 1 97 ? -10.293 6.137 15.266 1.00 96.38 97 GLY A CA 1
ATOM 754 C C . GLY A 1 97 ? -8.811 6.053 15.648 1.00 96.38 97 GLY A C 1
ATOM 755 O O . GLY A 1 97 ? -8.496 5.431 16.663 1.00 96.38 97 GLY A O 1
ATOM 756 N N . ILE A 1 98 ? -7.925 6.644 14.838 1.00 95.25 98 ILE A N 1
ATOM 757 C CA . ILE A 1 98 ? -6.472 6.660 15.059 1.00 95.25 98 ILE A CA 1
ATOM 758 C C . ILE A 1 98 ? -6.174 7.505 16.297 1.00 95.25 98 ILE A C 1
ATOM 760 O O . ILE A 1 98 ? -6.664 8.629 16.422 1.00 95.25 98 ILE A O 1
ATOM 764 N N . ARG A 1 99 ? -5.383 6.957 17.225 1.00 89.31 99 ARG A N 1
ATOM 765 C CA . ARG A 1 99 ? -5.107 7.589 18.526 1.00 89.31 99 ARG A CA 1
ATOM 766 C C . ARG A 1 99 ? -3.710 8.174 18.610 1.00 89.31 99 ARG A C 1
ATOM 768 O O . ARG A 1 99 ? -3.489 9.103 19.386 1.00 89.31 99 ARG A O 1
ATOM 775 N N . GLN A 1 100 ? -2.771 7.616 17.854 1.00 85.06 100 GLN A N 1
ATOM 776 C CA . GLN A 1 100 ? -1.420 8.154 17.789 1.00 85.06 100 GLN A CA 1
ATOM 777 C C . GLN A 1 100 ? -1.413 9.577 17.198 1.00 85.06 100 GLN A C 1
ATOM 779 O O . GLN A 1 100 ? -2.231 9.891 16.328 1.00 85.06 100 GLN A O 1
ATOM 784 N N . PRO A 1 101 ? -0.506 10.454 17.664 1.00 82.62 101 PRO A N 1
ATOM 785 C CA . PRO A 1 101 ? -0.373 11.791 17.102 1.00 82.62 101 PRO A CA 1
ATOM 786 C C . PRO A 1 101 ? 0.040 11.725 15.620 1.00 82.62 101 PRO A C 1
ATOM 788 O O . PRO A 1 101 ? 0.675 10.746 15.212 1.00 82.62 101 PRO A O 1
ATOM 791 N N . PRO A 1 102 ? -0.262 12.772 14.826 1.00 78.06 102 PRO A N 1
ATOM 792 C CA . PRO A 1 102 ? 0.257 12.894 13.469 1.00 78.06 102 PRO A CA 1
ATOM 793 C C . PRO A 1 102 ? 1.777 12.756 13.458 1.00 78.06 102 PRO A C 1
ATOM 795 O O . PRO A 1 102 ? 2.468 13.231 14.368 1.00 78.06 102 PRO A O 1
ATOM 798 N N . ARG A 1 103 ? 2.308 12.103 12.429 1.00 80.69 103 ARG A N 1
ATOM 799 C CA . ARG A 1 103 ? 3.744 11.860 12.325 1.00 80.69 103 ARG A CA 1
ATOM 800 C C . ARG A 1 103 ? 4.502 13.169 12.108 1.00 80.69 103 ARG A C 1
ATOM 802 O O . ARG A 1 103 ? 4.110 14.026 11.316 1.00 80.69 103 ARG A O 1
ATOM 809 N N . THR A 1 104 ? 5.654 13.304 12.754 1.00 71.19 104 THR A N 1
ATOM 810 C CA . THR A 1 104 ? 6.564 14.414 12.466 1.00 71.19 104 THR A CA 1
ATOM 811 C C . THR A 1 104 ? 7.347 14.101 11.195 1.00 71.19 104 THR A C 1
ATOM 813 O O . THR A 1 104 ? 8.249 13.261 11.215 1.00 71.19 104 THR A O 1
ATOM 816 N N . ARG A 1 105 ? 7.042 14.789 10.092 1.00 67.62 105 ARG A N 1
ATOM 817 C CA . ARG A 1 105 ? 7.930 14.813 8.921 1.00 67.62 105 ARG A CA 1
ATOM 818 C C . ARG A 1 105 ? 9.193 15.587 9.299 1.00 67.62 105 ARG A C 1
ATOM 820 O O . ARG A 1 105 ? 9.102 16.743 9.703 1.00 67.62 105 ARG A O 1
ATOM 827 N N . ARG A 1 106 ? 10.364 14.949 9.226 1.00 59.75 106 ARG A N 1
ATOM 828 C CA . ARG A 1 106 ? 11.635 15.682 9.335 1.00 59.75 106 ARG A CA 1
ATOM 829 C C . ARG A 1 106 ? 11.868 16.400 8.007 1.00 59.75 106 ARG A C 1
ATOM 831 O O . ARG A 1 106 ? 11.536 15.846 6.961 1.00 59.75 106 ARG A O 1
ATOM 838 N N . ASP A 1 107 ? 12.405 17.616 8.054 1.00 53.34 107 ASP A N 1
ATOM 839 C CA . ASP A 1 107 ? 12.698 18.397 6.850 1.00 53.34 107 ASP A CA 1
ATOM 840 C C . ASP A 1 107 ? 13.546 17.576 5.858 1.00 53.34 107 ASP A C 1
ATOM 842 O O . ASP A 1 107 ? 14.601 17.051 6.217 1.00 53.34 107 ASP A O 1
ATOM 846 N N . GLY A 1 108 ? 13.060 17.470 4.615 1.00 52.97 108 GLY A N 1
ATOM 847 C CA . GLY A 1 108 ? 13.694 16.754 3.503 1.00 52.97 108 GLY A CA 1
ATOM 848 C C . GLY A 1 108 ? 13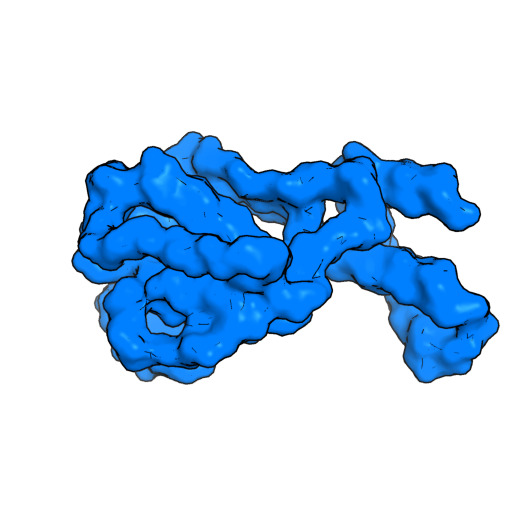.413 15.249 3.477 1.00 52.97 108 GLY A C 1
ATOM 849 O O . GLY A 1 108 ? 14.035 14.514 4.233 1.00 52.97 108 GLY A O 1
ATOM 850 N N . ASP A 1 109 ? 12.506 14.810 2.588 1.00 56.50 109 ASP A N 1
ATOM 851 C CA . ASP A 1 109 ? 12.238 13.433 2.097 1.00 56.50 109 ASP A CA 1
ATOM 852 C C . ASP A 1 109 ? 12.268 12.266 3.109 1.00 56.50 109 ASP A C 1
ATOM 854 O O . ASP A 1 109 ? 12.259 11.092 2.728 1.00 56.50 109 ASP A O 1
ATOM 858 N N . SER A 1 110 ? 12.286 12.563 4.408 1.00 63.97 110 SER A N 1
ATOM 859 C CA . SER A 1 110 ? 12.480 11.586 5.462 1.00 63.97 110 SER A CA 1
ATOM 860 C C . SER A 1 110 ? 11.150 11.220 6.063 1.00 63.97 110 SER A C 1
ATOM 862 O O . SER A 1 110 ? 10.581 11.929 6.897 1.00 63.97 110 SER A O 1
ATOM 864 N N . ASP A 1 111 ? 10.657 10.090 5.583 1.00 78.00 111 ASP A N 1
ATOM 865 C CA . ASP A 1 111 ? 9.449 9.458 6.063 1.00 78.00 111 ASP A CA 1
ATOM 866 C C . ASP A 1 111 ? 9.791 8.207 6.882 1.00 78.00 111 ASP A C 1
ATOM 868 O O . ASP A 1 111 ? 10.840 7.586 6.692 1.00 78.00 111 ASP A O 1
ATOM 872 N N . ALA A 1 112 ? 8.929 7.881 7.837 1.00 83.44 112 ALA A N 1
ATOM 873 C CA . ALA A 1 112 ? 9.068 6.775 8.762 1.00 83.44 112 ALA A CA 1
ATOM 874 C C . ALA A 1 112 ? 7.697 6.167 9.083 1.00 83.44 112 ALA A C 1
ATOM 876 O O . ALA A 1 112 ? 6.644 6.801 8.956 1.00 83.44 112 ALA A O 1
ATOM 877 N N . ALA A 1 113 ? 7.726 4.922 9.548 1.00 86.38 113 ALA A N 1
ATOM 878 C CA . ALA A 1 113 ? 6.529 4.178 9.904 1.00 86.38 113 ALA A CA 1
ATOM 879 C C . ALA A 1 113 ? 5.840 4.786 11.124 1.00 86.38 113 ALA A C 1
ATOM 881 O O . ALA A 1 113 ? 6.355 4.733 12.241 1.00 86.38 113 ALA A O 1
ATOM 882 N N . ALA A 1 114 ? 4.626 5.291 10.915 1.00 89.56 114 ALA A N 1
ATOM 883 C CA . ALA A 1 114 ? 3.707 5.604 12.001 1.00 89.56 114 ALA A CA 1
ATOM 884 C C . ALA A 1 114 ? 3.081 4.312 12.565 1.00 89.56 114 ALA A C 1
ATOM 886 O O . ALA A 1 114 ? 2.873 4.191 13.772 1.00 89.56 114 ALA A O 1
ATOM 887 N N . PHE A 1 115 ? 2.870 3.309 11.708 1.00 92.69 115 PHE A N 1
ATOM 888 C CA . PHE A 1 115 ? 2.267 2.015 12.038 1.00 92.69 115 PHE A CA 1
ATOM 889 C C . PHE A 1 115 ? 3.250 0.865 11.806 1.00 92.69 115 PHE A C 1
ATOM 891 O O . PHE A 1 115 ? 4.130 0.958 10.950 1.00 92.69 115 PHE A O 1
ATOM 898 N N . LEU A 1 116 ? 3.076 -0.248 12.522 1.00 94.06 116 LEU A N 1
ATOM 899 C CA . LEU A 1 116 ? 3.674 -1.513 12.103 1.00 94.06 116 LEU A CA 1
ATOM 900 C C . LEU A 1 116 ? 2.836 -2.080 10.951 1.00 94.06 116 LEU A C 1
ATOM 902 O O . LEU A 1 116 ? 1.684 -2.466 11.152 1.00 94.06 116 LEU A O 1
ATOM 906 N N . TRP A 1 117 ? 3.414 -2.098 9.753 1.00 95.69 117 TRP A N 1
ATOM 907 C CA . TRP A 1 117 ? 2.750 -2.564 8.538 1.00 95.69 117 TRP A CA 1
ATOM 908 C C . TRP A 1 117 ? 2.893 -4.077 8.374 1.00 95.69 117 TRP A C 1
ATOM 910 O O . TRP A 1 117 ? 3.994 -4.606 8.206 1.00 95.69 117 TRP A O 1
ATOM 920 N N . LEU A 1 118 ? 1.762 -4.772 8.411 1.00 97.00 118 LEU A N 1
ATOM 921 C CA . LEU A 1 118 ? 1.679 -6.227 8.369 1.00 97.00 118 LEU A CA 1
ATOM 922 C C . LEU A 1 118 ? 0.889 -6.699 7.146 1.00 97.00 118 LEU A C 1
ATOM 924 O O . LEU A 1 118 ? 0.019 -5.995 6.627 1.00 97.00 118 LEU A O 1
ATOM 928 N N . GLN A 1 119 ? 1.180 -7.919 6.709 1.00 96.56 119 GLN A N 1
ATOM 929 C CA . GLN A 1 119 ? 0.386 -8.624 5.712 1.00 96.56 119 GLN A CA 1
ATOM 930 C C . GLN A 1 119 ? -0.890 -9.202 6.333 1.00 96.56 119 GLN A C 1
ATOM 932 O O . GLN A 1 119 ? -0.972 -9.449 7.536 1.00 96.56 119 GLN A O 1
ATOM 937 N N . ALA A 1 120 ? -1.872 -9.514 5.487 1.00 94.81 120 ALA A N 1
ATOM 938 C CA . ALA A 1 120 ? -3.129 -10.152 5.890 1.00 94.81 120 ALA A CA 1
ATOM 939 C C . ALA A 1 120 ? -2.953 -11.473 6.668 1.00 94.81 120 ALA A C 1
ATOM 941 O O . ALA A 1 120 ? -3.837 -11.880 7.419 1.00 94.81 120 ALA A O 1
ATOM 942 N N . THR A 1 121 ? -1.842 -12.180 6.456 1.00 95.38 121 THR A N 1
ATOM 943 C CA . THR A 1 121 ? -1.514 -13.447 7.127 1.00 95.38 121 THR A CA 1
ATOM 944 C C . THR A 1 121 ? -1.099 -13.270 8.586 1.00 95.38 121 THR A C 1
ATOM 946 O O . THR A 1 121 ? -1.120 -14.248 9.327 1.00 95.38 121 THR A O 1
ATOM 949 N N . ALA A 1 122 ? -0.793 -12.044 9.024 1.00 97.00 122 ALA A N 1
ATOM 950 C CA . ALA A 1 122 ? -0.498 -11.742 10.423 1.00 97.00 122 ALA A CA 1
ATOM 951 C C . ALA A 1 122 ? -1.686 -12.021 11.356 1.00 97.00 122 ALA A C 1
ATOM 953 O O . ALA A 1 122 ? -1.488 -12.255 12.549 1.00 97.00 122 ALA A O 1
ATOM 954 N N . PHE A 1 123 ? -2.912 -11.995 10.822 1.00 96.75 123 PHE A N 1
ATOM 955 C CA . PHE A 1 123 ? -4.145 -12.187 11.578 1.00 96.75 123 PHE A CA 1
ATOM 956 C C . PHE A 1 123 ? -4.867 -13.472 11.183 1.00 96.75 123 PHE A C 1
ATOM 958 O O . PHE A 1 123 ? -4.920 -13.838 10.010 1.00 96.75 123 PHE A O 1
ATOM 965 N N . ALA A 1 124 ? -5.476 -14.134 12.162 1.00 94.69 124 ALA A N 1
ATOM 966 C CA . ALA A 1 124 ? -6.421 -15.219 11.943 1.00 94.69 124 ALA A CA 1
ATOM 967 C C . ALA A 1 124 ? -7.505 -15.175 13.020 1.00 94.69 124 ALA A C 1
ATOM 969 O O . ALA A 1 124 ? -7.214 -15.005 14.203 1.00 94.69 124 ALA A O 1
ATOM 970 N N . LYS A 1 125 ? -8.764 -15.344 12.616 1.00 92.19 125 LYS A N 1
ATOM 971 C CA . LYS A 1 125 ? -9.953 -15.268 13.477 1.00 92.19 125 LYS A CA 1
ATOM 972 C C . LYS A 1 125 ? -10.029 -13.970 14.291 1.00 92.19 125 LYS A C 1
ATOM 974 O O . LYS A 1 125 ? -10.520 -13.979 15.414 1.00 92.19 125 LYS A O 1
ATOM 979 N N . GLY A 1 126 ? -9.538 -12.863 13.730 1.00 92.19 126 GLY A N 1
ATOM 980 C CA . GLY A 1 126 ? -9.496 -11.563 14.405 1.00 92.19 126 GLY A CA 1
ATOM 981 C C . GLY A 1 126 ? -8.309 -11.359 15.351 1.00 92.19 126 GLY A C 1
ATOM 982 O O . GLY A 1 126 ? -8.130 -10.249 15.845 1.00 92.19 126 GLY A O 1
ATOM 983 N N . GLU A 1 127 ? -7.479 -12.379 15.569 1.00 94.81 127 GLU A N 1
ATOM 984 C CA . GLU A 1 127 ? -6.345 -12.337 16.494 1.00 94.81 127 GLU A CA 1
ATOM 985 C C . GLU A 1 127 ? -5.019 -12.193 15.744 1.00 94.81 127 GLU A C 1
ATOM 987 O O . GLU A 1 127 ? -4.838 -12.766 14.668 1.00 94.81 127 GLU A O 1
ATOM 992 N N . LEU A 1 128 ? -4.073 -11.449 16.326 1.00 96.38 128 LEU A N 1
ATOM 993 C CA . LEU A 1 128 ? -2.704 -11.359 15.816 1.00 96.38 128 LEU A CA 1
ATOM 994 C C . LEU A 1 128 ? -1.976 -12.675 16.121 1.00 96.38 128 LEU A C 1
ATOM 996 O O . LEU A 1 128 ? -1.636 -12.945 17.272 1.00 96.38 128 LEU A O 1
ATOM 1000 N N . VAL A 1 129 ? -1.724 -13.480 15.092 1.00 97.06 129 VAL A N 1
ATOM 1001 C CA . VAL A 1 129 ? -1.072 -14.796 15.209 1.00 97.06 129 VAL A CA 1
ATOM 1002 C C . VAL A 1 129 ? 0.389 -14.781 14.773 1.00 97.06 129 VAL A C 1
ATOM 1004 O O . VAL A 1 129 ? 1.166 -15.609 15.241 1.00 97.06 129 VAL A O 1
ATOM 1007 N N . ASP A 1 130 ? 0.779 -13.829 13.921 1.00 95.56 130 ASP A N 1
ATOM 1008 C CA . ASP A 1 130 ? 2.161 -13.662 13.473 1.00 95.56 130 ASP A CA 1
ATOM 1009 C C . ASP A 1 130 ? 2.536 -12.177 13.372 1.00 95.56 130 ASP A C 1
ATOM 1011 O O . ASP A 1 130 ? 2.222 -11.481 12.407 1.00 95.56 130 ASP A O 1
ATOM 1015 N N . ARG A 1 131 ? 3.256 -11.681 14.383 1.00 93.00 131 ARG A N 1
ATOM 1016 C CA . ARG A 1 131 ? 3.762 -10.299 14.415 1.00 93.00 131 ARG A CA 1
ATOM 1017 C C . ARG A 1 131 ? 4.908 -10.065 13.420 1.00 93.00 131 ARG A C 1
ATOM 1019 O O . ARG A 1 131 ? 5.226 -8.910 13.146 1.00 93.00 131 ARG A O 1
ATOM 1026 N N . MET A 1 132 ? 5.537 -11.122 12.904 1.00 93.25 132 MET A N 1
ATOM 1027 C CA . MET A 1 132 ? 6.664 -11.060 11.964 1.00 93.25 132 MET A CA 1
ATOM 1028 C C . MET A 1 132 ? 6.230 -11.153 10.497 1.00 93.25 132 MET A C 1
ATOM 1030 O O . MET A 1 132 ? 7.070 -10.993 9.613 1.00 93.25 132 MET A O 1
ATOM 1034 N N . ALA A 1 133 ? 4.934 -11.334 10.220 1.00 95.19 133 ALA A N 1
ATOM 1035 C CA . ALA A 1 133 ? 4.358 -11.262 8.877 1.00 95.19 133 ALA A CA 1
ATOM 1036 C C . ALA A 1 133 ? 4.316 -9.809 8.361 1.00 95.19 133 ALA A C 1
ATOM 1038 O O . ALA A 1 133 ? 3.257 -9.222 8.131 1.00 95.19 133 ALA A O 1
ATOM 1039 N N . TRP A 1 134 ? 5.491 -9.197 8.223 1.00 94.06 134 TRP A N 1
ATOM 1040 C CA . TRP A 1 134 ? 5.665 -7.812 7.811 1.00 94.06 134 TRP A CA 1
ATOM 1041 C C . TRP A 1 134 ? 5.362 -7.629 6.331 1.00 94.06 134 TRP A C 1
ATOM 1043 O O . TRP A 1 134 ? 5.723 -8.446 5.482 1.00 94.06 134 TRP A O 1
ATOM 1053 N N . SER A 1 135 ? 4.753 -6.494 6.009 1.00 94.06 135 SER A N 1
ATOM 1054 C CA . SER A 1 135 ? 4.736 -6.003 4.638 1.00 94.06 135 SER A CA 1
ATOM 1055 C C . SER A 1 135 ? 6.121 -5.422 4.329 1.00 94.06 135 SER A C 1
ATOM 1057 O O . SER A 1 135 ? 6.411 -4.281 4.685 1.00 94.06 135 SER A O 1
ATOM 1059 N N . TRP A 1 136 ? 6.996 -6.217 3.704 1.00 88.56 136 TRP A N 1
ATOM 1060 C CA . TRP A 1 136 ? 8.374 -5.819 3.380 1.00 88.56 136 TRP A CA 1
ATOM 1061 C C . TRP A 1 136 ? 8.420 -4.532 2.554 1.00 88.56 136 TRP A C 1
ATOM 1063 O O . TRP A 1 136 ? 7.885 -4.491 1.449 1.00 88.56 136 TRP A O 1
AT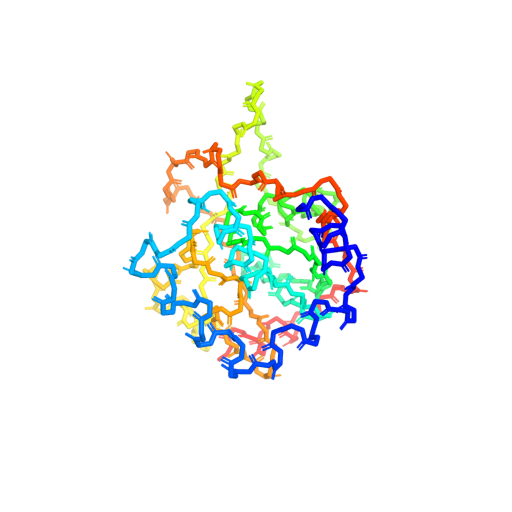OM 1073 N N . GLY A 1 137 ? 9.067 -3.490 3.082 1.00 87.50 137 GLY A N 1
ATOM 1074 C CA . GLY A 1 137 ? 9.009 -2.131 2.534 1.00 87.50 137 GLY A CA 1
ATOM 1075 C C . GLY A 1 137 ? 9.576 -1.988 1.119 1.00 87.50 137 GLY A C 1
ATOM 1076 O O . GLY A 1 137 ? 9.003 -1.274 0.297 1.00 87.50 137 GLY A O 1
ATOM 1077 N N . GLU A 1 138 ? 10.667 -2.692 0.816 1.00 87.12 138 GLU A N 1
ATOM 1078 C CA . GLU A 1 138 ? 11.306 -2.699 -0.502 1.00 87.12 138 GLU A CA 1
ATOM 1079 C C . GLU A 1 138 ? 10.545 -3.542 -1.547 1.00 87.12 138 GLU A C 1
ATOM 1081 O O . GLU A 1 138 ? 10.762 -3.359 -2.744 1.00 87.12 138 GLU A O 1
ATOM 1086 N N . GLY A 1 139 ? 9.654 -4.439 -1.110 1.00 89.25 139 GLY A N 1
ATOM 1087 C CA . GLY A 1 139 ? 8.858 -5.302 -1.987 1.00 89.25 139 GLY A CA 1
ATOM 1088 C C . GLY A 1 139 ? 7.787 -4.542 -2.770 1.00 89.25 139 GLY A C 1
ATOM 1089 O O . GLY A 1 139 ? 7.372 -3.438 -2.393 1.00 89.25 139 GLY A O 1
ATOM 1090 N N . THR A 1 140 ? 7.314 -5.142 -3.864 1.00 90.00 140 THR A N 1
ATOM 1091 C CA . THR A 1 140 ? 6.250 -4.534 -4.674 1.00 90.00 140 THR A CA 1
ATOM 1092 C C . THR A 1 140 ? 4.904 -4.658 -3.959 1.00 90.00 140 THR A C 1
ATOM 1094 O O . THR A 1 140 ? 4.636 -5.637 -3.264 1.00 90.00 140 THR A O 1
ATOM 1097 N N . LEU A 1 141 ? 4.013 -3.673 -4.124 1.00 93.81 141 LEU A N 1
ATOM 1098 C CA . LEU A 1 141 ? 2.721 -3.681 -3.420 1.00 93.81 141 LEU A CA 1
ATOM 1099 C C . LEU A 1 141 ? 1.897 -4.940 -3.748 1.00 93.81 141 LEU A C 1
ATOM 1101 O O . LEU A 1 141 ? 1.261 -5.511 -2.863 1.00 93.81 141 LEU A O 1
ATOM 1105 N N . ARG A 1 142 ? 1.968 -5.409 -4.998 1.00 90.81 142 ARG A N 1
ATOM 1106 C CA . ARG A 1 142 ? 1.284 -6.613 -5.498 1.00 90.81 142 ARG A CA 1
ATOM 1107 C C . ARG A 1 142 ? 1.732 -7.937 -4.868 1.00 90.81 142 ARG A C 1
ATOM 1109 O O . ARG A 1 142 ? 0.996 -8.912 -4.987 1.00 90.81 142 ARG A O 1
ATOM 1116 N N . GLU A 1 143 ? 2.899 -7.981 -4.225 1.00 92.06 143 GLU A N 1
ATOM 1117 C CA . GLU A 1 143 ? 3.412 -9.179 -3.538 1.00 92.06 143 GLU A CA 1
ATOM 1118 C C . GLU A 1 143 ? 2.755 -9.409 -2.173 1.00 92.06 143 GLU A C 1
ATOM 1120 O O . GLU A 1 143 ? 2.901 -10.484 -1.592 1.00 92.06 143 GLU A O 1
ATOM 1125 N N . ASN A 1 144 ? 2.026 -8.421 -1.646 1.00 95.62 144 ASN A N 1
ATOM 1126 C CA . ASN A 1 144 ? 1.335 -8.585 -0.376 1.00 95.62 144 ASN A CA 1
ATOM 1127 C C . ASN A 1 144 ? 0.211 -9.619 -0.459 1.00 95.62 144 ASN A C 1
ATOM 1129 O O . ASN A 1 144 ? -0.402 -9.853 -1.502 1.00 95.62 144 ASN A O 1
ATOM 1133 N N . ALA A 1 145 ? -0.090 -10.219 0.691 1.00 94.94 145 ALA A N 1
ATOM 1134 C CA . ALA A 1 145 ? -1.146 -11.207 0.800 1.00 94.94 145 ALA A CA 1
ATOM 1135 C C . ALA A 1 145 ? -2.507 -10.637 0.365 1.00 94.94 145 ALA A C 1
ATOM 1137 O O . ALA A 1 145 ? -2.911 -9.535 0.754 1.00 94.94 145 ALA A O 1
ATOM 1138 N N . ARG A 1 146 ? -3.244 -11.439 -0.410 1.00 96.06 146 ARG A N 1
ATOM 1139 C CA . ARG A 1 146 ? -4.629 -11.151 -0.783 1.00 96.06 146 ARG A CA 1
ATOM 1140 C C . ARG A 1 146 ? -5.603 -11.875 0.137 1.00 96.06 146 ARG A C 1
ATOM 1142 O O . ARG A 1 146 ? -5.378 -13.025 0.511 1.00 96.06 146 ARG A O 1
ATOM 1149 N N . ARG A 1 147 ? -6.734 -11.236 0.428 1.00 95.25 147 ARG A N 1
ATOM 1150 C CA . ARG A 1 147 ? -7.923 -11.880 0.997 1.00 95.25 147 ARG A CA 1
ATOM 1151 C C . ARG A 1 147 ? -9.147 -11.474 0.210 1.00 95.25 147 ARG A C 1
ATOM 1153 O O . ARG A 1 147 ? -9.290 -10.317 -0.171 1.00 95.25 147 ARG A O 1
ATOM 1160 N N . GLN A 1 14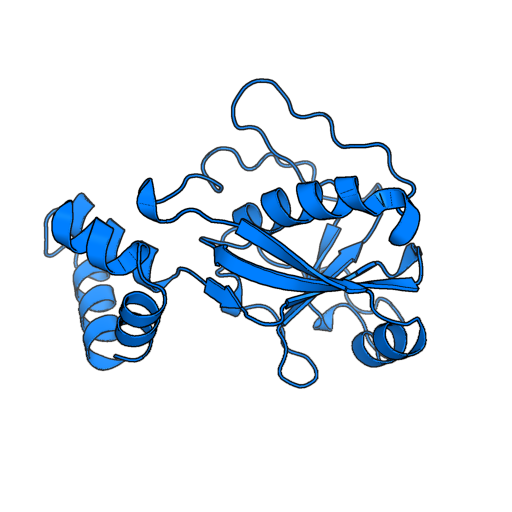8 ? -10.010 -12.452 -0.057 1.00 93.44 148 GLN A N 1
ATOM 1161 C CA . GLN A 1 148 ? -11.219 -12.247 -0.861 1.00 93.44 148 GLN A CA 1
ATOM 1162 C C . GLN A 1 148 ? -10.901 -11.589 -2.228 1.00 93.44 148 GLN A C 1
ATOM 1164 O O . GLN A 1 148 ? -11.645 -10.751 -2.719 1.00 93.44 148 GLN A O 1
ATOM 1169 N N . GLY A 1 149 ? -9.748 -11.930 -2.823 1.00 94.31 149 GLY A N 1
ATOM 1170 C CA . GLY A 1 149 ? -9.274 -11.382 -4.104 1.00 94.31 149 GLY A CA 1
ATOM 1171 C C . GLY A 1 149 ? -8.592 -10.004 -4.042 1.00 94.31 149 GLY A C 1
ATOM 1172 O O . GLY A 1 149 ? -7.946 -9.606 -5.012 1.00 94.31 149 GLY A O 1
ATOM 1173 N N . ARG A 1 150 ? -8.650 -9.295 -2.912 1.00 97.00 150 ARG A N 1
ATOM 1174 C CA . ARG A 1 150 ? -8.094 -7.940 -2.748 1.00 97.00 150 ARG A CA 1
ATOM 1175 C C . ARG A 1 150 ? -6.786 -7.967 -1.970 1.00 97.00 150 ARG A C 1
ATOM 1177 O O . ARG A 1 150 ? -6.634 -8.801 -1.079 1.00 97.00 150 ARG A O 1
ATOM 1184 N N . LEU A 1 151 ? -5.846 -7.074 -2.288 1.00 97.31 151 LEU A N 1
ATOM 1185 C CA . LEU A 1 151 ? -4.671 -6.875 -1.433 1.00 97.31 151 LEU A CA 1
ATOM 1186 C C . LEU A 1 151 ? -5.113 -6.297 -0.096 1.00 97.31 151 LEU A C 1
ATOM 1188 O O . LEU A 1 151 ? -5.971 -5.413 -0.055 1.00 97.31 151 LEU A O 1
ATOM 1192 N N . VAL A 1 152 ? -4.510 -6.789 0.982 1.00 97.94 152 VAL A N 1
ATOM 1193 C CA . VAL A 1 152 ? -4.824 -6.338 2.335 1.00 97.94 152 VAL A CA 1
ATOM 1194 C C . VAL A 1 152 ? -3.541 -5.977 3.066 1.00 97.94 152 VAL A C 1
ATOM 1196 O O . VAL A 1 152 ? -2.651 -6.812 3.237 1.00 97.94 152 VAL A O 1
ATOM 1199 N N . LEU A 1 153 ? -3.485 -4.734 3.532 1.00 98.25 153 LEU A N 1
ATOM 1200 C CA . LEU A 1 153 ? -2.466 -4.234 4.441 1.00 98.25 153 LEU A CA 1
ATOM 1201 C C . LEU A 1 153 ? -3.086 -3.988 5.811 1.00 98.25 153 LEU A C 1
ATOM 1203 O O . LEU A 1 153 ? -4.189 -3.452 5.929 1.00 98.25 153 LEU A O 1
ATOM 1207 N N . VAL A 1 154 ? -2.357 -4.352 6.858 1.00 98.06 154 VAL A N 1
ATOM 1208 C CA . VAL A 1 154 ? -2.766 -4.106 8.237 1.00 98.06 154 VAL A CA 1
ATOM 1209 C C . VAL A 1 154 ? -1.832 -3.073 8.851 1.00 98.06 154 VAL A C 1
ATOM 1211 O O . VAL A 1 154 ? -0.626 -3.291 8.939 1.00 98.06 154 VAL A O 1
ATOM 1214 N N . ALA A 1 155 ? -2.396 -1.948 9.278 1.00 96.50 155 ALA A N 1
ATOM 1215 C CA . ALA A 1 155 ? -1.694 -0.876 9.966 1.00 96.50 155 ALA A CA 1
ATOM 1216 C C . ALA A 1 155 ? -1.905 -1.024 11.479 1.00 96.50 155 ALA A C 1
ATOM 1218 O O . ALA A 1 155 ? -2.945 -0.639 12.018 1.00 96.50 155 ALA A O 1
ATOM 1219 N N . LEU A 1 156 ? -0.931 -1.613 12.175 1.00 95.31 156 LEU A N 1
ATOM 1220 C CA . LEU A 1 156 ? -1.015 -1.831 13.618 1.00 95.31 156 LEU A CA 1
ATOM 1221 C C . LEU A 1 156 ? -0.432 -0.637 14.394 1.00 95.31 156 LEU A C 1
ATOM 1223 O O . LEU A 1 156 ? 0.755 -0.324 14.275 1.00 95.31 156 LEU A O 1
ATOM 1227 N N . GLU A 1 157 ? -1.257 0.005 15.227 1.00 92.88 157 GLU A N 1
ATOM 1228 C CA . GLU A 1 157 ? -0.812 1.019 16.196 1.00 92.88 157 GLU A CA 1
ATOM 1229 C C . GLU A 1 157 ? -0.052 0.338 17.345 1.00 92.88 157 GLU A C 1
ATOM 1231 O O . GLU A 1 157 ? -0.633 -0.400 18.143 1.00 92.88 157 GLU A O 1
ATOM 1236 N N . THR A 1 158 ? 1.263 0.552 17.417 1.00 90.00 158 THR A N 1
ATOM 1237 C CA . THR A 1 158 ? 2.128 -0.024 18.455 1.00 90.00 158 THR A CA 1
ATOM 1238 C C . THR A 1 158 ? 3.414 0.791 18.623 1.00 90.00 158 THR A C 1
ATOM 1240 O O . THR A 1 158 ? 3.934 1.352 17.651 1.00 90.00 158 THR A O 1
ATOM 1243 N N . ASP A 1 159 ? 3.933 0.840 19.851 1.00 86.88 159 ASP A N 1
ATOM 1244 C CA . ASP A 1 159 ? 5.243 1.433 20.163 1.00 86.88 159 ASP A CA 1
ATOM 1245 C C . ASP A 1 159 ? 6.402 0.483 19.829 1.00 86.88 159 ASP A C 1
ATOM 1247 O O . ASP A 1 159 ? 7.515 0.920 19.551 1.00 86.88 159 ASP A O 1
ATOM 1251 N N . ASP A 1 160 ? 6.130 -0.823 19.791 1.00 87.12 160 ASP A N 1
ATOM 1252 C CA . ASP A 1 160 ? 7.097 -1.863 19.441 1.00 87.12 160 ASP A CA 1
ATOM 1253 C C . ASP A 1 160 ? 7.117 -2.086 17.916 1.00 87.12 160 ASP A C 1
ATOM 1255 O O . ASP A 1 160 ? 6.609 -3.080 17.388 1.00 87.12 160 ASP A O 1
ATOM 1259 N N . LYS A 1 161 ? 7.639 -1.091 17.191 1.00 85.94 161 LYS A N 1
ATOM 1260 C CA . LYS A 1 161 ? 7.803 -1.104 15.729 1.00 85.94 161 LYS A CA 1
ATOM 1261 C C . LYS A 1 161 ? 9.208 -0.648 15.315 1.00 85.94 161 LYS A C 1
ATOM 1263 O O . LYS A 1 161 ? 9.840 0.118 16.046 1.00 85.94 161 LYS A O 1
ATOM 1268 N N . PRO A 1 162 ? 9.705 -1.055 14.132 1.00 79.62 162 PRO A N 1
ATOM 1269 C CA . PRO A 1 162 ? 10.983 -0.570 13.626 1.00 79.62 162 PRO A CA 1
ATOM 1270 C C . PRO A 1 162 ? 10.993 0.954 13.449 1.00 79.62 162 PRO A C 1
ATOM 1272 O O . PRO A 1 162 ? 10.124 1.522 12.790 1.00 79.62 162 PRO A O 1
ATOM 1275 N N . VAL A 1 163 ? 12.023 1.612 13.983 1.00 76.00 163 VAL A N 1
ATOM 1276 C CA . VAL A 1 163 ? 12.257 3.053 13.809 1.00 76.00 163 VAL A CA 1
ATOM 1277 C C . VAL A 1 163 ? 13.301 3.240 12.708 1.00 76.00 163 VAL A C 1
ATOM 1279 O O . VAL A 1 163 ? 14.466 3.532 12.968 1.00 76.00 163 VAL A O 1
ATOM 1282 N N . ARG A 1 164 ? 12.905 2.999 11.455 1.00 71.12 164 ARG A N 1
ATOM 1283 C CA . ARG A 1 164 ? 13.750 3.227 10.273 1.00 71.12 164 ARG A CA 1
ATOM 1284 C C . ARG A 1 164 ? 13.063 4.233 9.359 1.00 71.12 164 ARG A C 1
ATOM 1286 O O . ARG A 1 164 ? 11.914 4.030 8.981 1.00 71.12 164 ARG A O 1
ATOM 1293 N N . GLY A 1 165 ? 13.779 5.302 9.015 1.00 78.38 165 GLY A N 1
ATOM 1294 C CA . GLY A 1 165 ? 13.364 6.193 7.936 1.00 78.38 165 GLY A CA 1
ATOM 1295 C C . GLY A 1 165 ? 13.670 5.570 6.574 1.00 78.38 165 GLY A C 1
ATOM 1296 O O . GLY A 1 165 ? 14.653 4.837 6.443 1.00 78.38 165 GLY A O 1
ATOM 1297 N N . TRP A 1 166 ? 12.852 5.850 5.565 1.00 83.00 166 TRP A N 1
ATOM 1298 C CA . TRP A 1 166 ? 12.977 5.266 4.224 1.00 83.00 166 TRP A CA 1
ATOM 1299 C C . TRP A 1 166 ? 13.230 6.306 3.125 1.00 83.00 166 TRP A C 1
ATOM 1301 O O . TRP A 1 166 ? 12.689 6.228 2.021 1.00 83.00 166 TRP A O 1
ATOM 1311 N N . ASN A 1 167 ? 14.121 7.257 3.406 1.00 78.81 167 ASN A N 1
ATOM 1312 C CA . ASN A 1 167 ? 14.633 8.204 2.413 1.00 78.81 167 ASN A CA 1
ATOM 1313 C C . ASN A 1 167 ? 15.160 7.439 1.189 1.00 78.81 167 ASN A C 1
ATOM 1315 O O . ASN A 1 167 ? 15.843 6.424 1.343 1.00 78.81 167 ASN A O 1
ATOM 1319 N N . GLY A 1 168 ? 14.870 7.915 -0.020 1.00 77.50 168 GLY A N 1
ATOM 1320 C CA . GLY A 1 168 ? 15.298 7.227 -1.241 1.00 77.50 168 GLY A CA 1
ATOM 1321 C C . GLY A 1 168 ? 14.300 6.188 -1.768 1.00 77.50 168 GLY A C 1
ATOM 1322 O O . GLY A 1 168 ? 14.298 5.921 -2.966 1.00 77.50 168 GLY A O 1
ATOM 1323 N N . PHE A 1 169 ? 13.398 5.652 -0.937 1.00 81.25 169 PHE A N 1
ATOM 1324 C CA . PHE A 1 169 ? 12.473 4.587 -1.359 1.00 81.25 169 PHE A CA 1
ATOM 1325 C C . PHE A 1 169 ? 11.130 5.091 -1.901 1.00 81.25 169 PHE A C 1
ATOM 1327 O O . PHE A 1 169 ? 10.406 4.333 -2.546 1.00 81.25 169 PHE A O 1
ATOM 1334 N N . THR A 1 170 ? 10.807 6.365 -1.673 1.00 80.62 170 THR A N 1
ATOM 1335 C CA . THR A 1 170 ? 9.553 7.015 -2.093 1.00 80.62 170 THR A CA 1
ATOM 1336 C C . THR A 1 170 ? 9.686 7.809 -3.395 1.00 80.62 170 THR A C 1
ATOM 1338 O O . THR A 1 170 ? 8.692 8.339 -3.884 1.00 80.62 170 THR A O 1
ATOM 1341 N N . HIS A 1 171 ? 10.886 7.903 -3.982 1.00 82.31 171 HIS A N 1
ATOM 1342 C CA . HIS A 1 171 ? 11.105 8.726 -5.174 1.00 82.31 171 HIS A CA 1
ATOM 1343 C C . HIS A 1 171 ? 10.372 8.159 -6.385 1.00 82.31 171 HIS A C 1
ATOM 1345 O O . HIS A 1 171 ? 10.443 6.966 -6.684 1.00 82.31 171 HIS A O 1
ATOM 1351 N N . VAL A 1 172 ? 9.694 9.037 -7.117 1.00 86.81 172 VAL A N 1
ATOM 1352 C CA . VAL A 1 172 ? 9.079 8.689 -8.397 1.00 86.81 172 VAL A CA 1
ATOM 1353 C C . VAL A 1 172 ? 10.142 8.398 -9.450 1.00 86.81 172 VAL A C 1
ATOM 1355 O O . VAL A 1 172 ? 11.181 9.051 -9.510 1.00 86.81 172 VAL A O 1
ATOM 1358 N N . LEU A 1 173 ? 9.850 7.436 -10.320 1.00 84.81 173 LEU A N 1
ATOM 1359 C CA . LEU A 1 173 ? 10.674 7.079 -11.473 1.00 84.81 173 LEU A CA 1
ATOM 1360 C C . LEU A 1 173 ? 10.685 8.193 -12.524 1.00 84.81 173 LEU A C 1
ATOM 1362 O O . LEU A 1 173 ? 11.649 8.352 -13.269 1.00 84.81 173 LEU A O 1
ATOM 1366 N N . HIS A 1 174 ? 9.578 8.931 -12.622 1.00 86.06 174 HIS A N 1
ATOM 1367 C CA . HIS A 1 174 ? 9.372 10.011 -13.577 1.00 86.06 174 HIS A CA 1
ATOM 1368 C C . HIS A 1 174 ? 8.236 10.925 -13.094 1.00 86.06 174 HIS A C 1
ATOM 1370 O O . HIS A 1 174 ? 7.300 10.450 -12.456 1.00 86.06 174 HIS A O 1
ATOM 1376 N N . ALA A 1 175 ? 8.267 12.217 -13.436 1.00 85.19 175 ALA A N 1
ATOM 1377 C CA . ALA A 1 175 ? 7.258 13.189 -12.984 1.00 85.19 175 ALA A CA 1
ATOM 1378 C C . ALA A 1 175 ? 5.816 12.793 -13.366 1.00 85.19 175 ALA A C 1
ATOM 1380 O O . ALA A 1 175 ? 4.886 12.953 -12.584 1.00 85.19 175 ALA A O 1
ATOM 1381 N N . GLU A 1 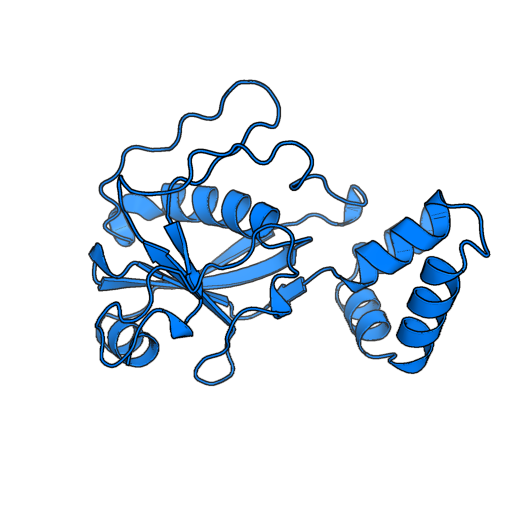176 ? 5.644 12.203 -14.550 1.00 86.50 176 GLU A N 1
ATOM 1382 C CA . GLU A 1 176 ? 4.342 11.747 -15.069 1.00 86.50 176 GLU A CA 1
ATOM 1383 C C . GLU A 1 176 ? 3.789 10.490 -14.375 1.00 86.50 176 GLU A C 1
ATOM 1385 O O . GLU A 1 176 ? 2.656 10.109 -14.644 1.00 86.50 176 GLU A O 1
ATOM 1390 N N . GLN A 1 177 ? 4.558 9.841 -13.491 1.00 89.06 177 GLN A N 1
ATOM 1391 C CA . GLN A 1 177 ? 4.063 8.719 -12.687 1.00 89.06 177 GLN A CA 1
ATOM 1392 C C . GLN A 1 177 ? 2.890 9.135 -11.794 1.00 89.06 177 GLN A C 1
ATOM 1394 O O . GLN A 1 177 ? 2.000 8.321 -11.561 1.00 89.06 177 GLN A O 1
ATOM 1399 N N . ASN A 1 178 ? 2.917 10.378 -11.294 1.00 89.69 178 ASN A N 1
ATOM 1400 C CA . ASN A 1 178 ? 1.880 10.990 -10.463 1.00 89.69 178 ASN A CA 1
ATOM 1401 C C . ASN A 1 178 ? 1.243 10.013 -9.446 1.00 89.69 178 ASN A C 1
ATOM 1403 O O . ASN A 1 178 ? 0.045 9.719 -9.530 1.00 89.69 178 ASN A O 1
ATOM 1407 N N . PRO A 1 179 ? 2.049 9.442 -8.532 1.00 92.69 179 PRO A N 1
ATOM 1408 C CA . PRO A 1 179 ? 1.574 8.420 -7.617 1.00 92.69 179 PRO A CA 1
ATOM 1409 C C . PRO A 1 179 ? 0.575 9.005 -6.624 1.00 92.69 179 PRO A C 1
ATOM 1411 O O . PRO A 1 179 ? 0.759 10.103 -6.098 1.00 92.69 179 PRO A O 1
ATOM 1414 N N . GLN A 1 180 ? -0.485 8.257 -6.346 1.00 94.44 180 GLN A N 1
ATOM 1415 C CA . GLN A 1 180 ? -1.529 8.721 -5.443 1.00 94.44 180 GLN A CA 1
ATOM 1416 C C . GLN A 1 180 ? -2.307 7.561 -4.840 1.00 94.44 180 GLN A C 1
ATOM 1418 O O . GLN A 1 180 ? -2.450 6.489 -5.440 1.00 94.44 180 GLN A O 1
ATOM 1423 N N . VAL A 1 181 ? -2.863 7.825 -3.662 1.00 97.62 181 VAL A N 1
ATOM 1424 C CA . VAL A 1 181 ? -3.909 7.008 -3.058 1.00 97.62 181 VAL A CA 1
ATOM 1425 C C . VAL A 1 181 ? -5.142 7.868 -2.828 1.00 97.62 181 VAL A C 1
ATOM 1427 O O . VAL A 1 181 ? -5.036 9.037 -2.463 1.00 97.62 181 VAL A O 1
ATOM 1430 N N . SER A 1 182 ? -6.321 7.297 -3.040 1.00 98.19 182 SER A N 1
ATOM 1431 C CA . SER A 1 182 ? -7.587 7.983 -2.792 1.00 98.19 182 SER A CA 1
ATOM 1432 C C . SER A 1 182 ? -8.571 7.049 -2.112 1.00 98.19 182 SER A C 1
ATOM 1434 O O . SER A 1 182 ? -8.710 5.894 -2.522 1.00 98.19 182 SER A O 1
ATOM 1436 N N . LEU A 1 183 ? -9.283 7.558 -1.109 1.00 98.56 183 LEU A N 1
ATOM 1437 C CA . LEU A 1 183 ? -10.357 6.829 -0.446 1.00 98.56 183 LEU A CA 1
ATOM 1438 C C . LEU A 1 183 ? -11.447 6.438 -1.456 1.00 98.56 183 LEU A C 1
ATOM 1440 O O . LEU A 1 183 ? -11.922 7.281 -2.215 1.00 98.56 183 LEU A O 1
ATOM 1444 N N . VAL A 1 184 ? -11.855 5.169 -1.437 1.00 98.56 184 VAL A N 1
ATOM 1445 C CA . VAL A 1 184 ? -13.054 4.686 -2.137 1.00 98.56 184 VAL A CA 1
ATOM 1446 C C . VAL A 1 184 ? -14.231 4.688 -1.165 1.00 98.56 184 VAL A C 1
ATOM 1448 O O . VAL A 1 184 ? -15.245 5.326 -1.430 1.00 98.56 184 VAL A O 1
ATOM 1451 N N . HIS A 1 185 ? -14.092 4.000 -0.030 1.00 98.56 185 HIS A N 1
ATOM 1452 C CA . HIS A 1 185 ? -15.062 4.008 1.069 1.00 98.56 185 HIS A CA 1
ATOM 1453 C C . HIS A 1 185 ? -14.424 3.499 2.370 1.00 98.56 185 HIS A C 1
ATOM 1455 O O . HIS A 1 185 ? -13.378 2.848 2.354 1.00 98.56 185 HIS A O 1
ATOM 1461 N N . PHE A 1 186 ? -15.070 3.782 3.501 1.00 98.75 186 PHE A N 1
ATOM 1462 C CA . PHE A 1 186 ? -14.734 3.174 4.789 1.00 98.75 186 PHE A CA 1
ATOM 1463 C C . PHE A 1 186 ? -15.421 1.820 4.937 1.00 98.75 186 PHE A C 1
ATOM 1465 O O . PHE A 1 186 ? -16.561 1.659 4.507 1.00 98.75 186 PHE A O 1
ATOM 1472 N N . LEU A 1 187 ? -14.735 0.875 5.572 1.00 98.50 187 LEU A N 1
ATOM 1473 C CA . LEU A 1 187 ? -15.290 -0.435 5.889 1.00 98.50 187 LEU A CA 1
ATOM 1474 C C . LEU A 1 187 ? -16.168 -0.369 7.138 1.00 98.50 187 LEU A C 1
ATOM 1476 O O . LEU A 1 187 ? -15.882 0.359 8.091 1.00 98.50 187 LEU A O 1
ATOM 1480 N N . THR A 1 188 ? -17.208 -1.190 7.151 1.00 97.31 188 THR A N 1
ATOM 1481 C CA . THR A 1 188 ? -17.998 -1.479 8.347 1.00 97.31 188 THR A CA 1
ATOM 1482 C C . THR A 1 188 ? -17.220 -2.382 9.317 1.00 97.31 188 THR A C 1
ATOM 1484 O O . THR A 1 188 ? -16.316 -3.113 8.898 1.00 97.31 188 THR A O 1
ATOM 1487 N N . PRO A 1 189 ? -17.575 -2.400 10.617 1.00 95.44 189 PRO A N 1
ATOM 1488 C CA . PRO A 1 189 ? -16.948 -3.305 11.583 1.00 95.44 189 PRO A CA 1
ATOM 1489 C C . PRO A 1 189 ? -17.030 -4.788 11.190 1.00 95.44 189 PRO A C 1
ATOM 1491 O O . PRO A 1 189 ? -16.079 -5.535 11.423 1.00 95.44 189 PRO A O 1
ATOM 1494 N N . ASP A 1 190 ? -18.132 -5.206 10.561 1.00 96.31 190 ASP A N 1
ATOM 1495 C CA . ASP A 1 190 ? -18.331 -6.589 10.113 1.00 96.31 190 ASP A CA 1
ATOM 1496 C C . ASP A 1 190 ? -17.410 -6.943 8.939 1.00 96.31 190 ASP A C 1
ATOM 1498 O O . ASP A 1 190 ? -16.829 -8.027 8.908 1.00 96.31 190 ASP A O 1
ATOM 1502 N N . GLU A 1 191 ? -17.205 -6.016 8.000 1.00 97.44 191 GLU A N 1
ATOM 1503 C CA . GLU A 1 191 ? -16.238 -6.203 6.914 1.00 97.44 191 GLU A CA 1
ATOM 1504 C C . GLU A 1 191 ? -14.807 -6.275 7.449 1.00 97.44 191 GLU A C 1
ATOM 1506 O O . GLU A 1 191 ? -14.042 -7.146 7.036 1.00 97.44 191 GLU A O 1
ATOM 1511 N N . VAL A 1 192 ? -14.445 -5.411 8.405 1.00 97.56 192 VAL A N 1
ATOM 1512 C CA . VAL A 1 192 ? -13.133 -5.469 9.068 1.00 97.56 192 VAL A CA 1
ATOM 1513 C C . VAL A 1 192 ? -12.935 -6.831 9.733 1.00 97.56 192 VAL A C 1
ATOM 1515 O O . VAL A 1 192 ? -11.901 -7.468 9.523 1.00 97.56 192 VAL A O 1
ATOM 1518 N N . ALA A 1 193 ? -13.930 -7.317 10.479 1.00 96.19 193 ALA A N 1
ATOM 1519 C CA . ALA A 1 193 ? -13.879 -8.639 11.096 1.00 96.19 193 ALA A CA 1
ATOM 1520 C C . ALA A 1 193 ? -13.716 -9.751 10.048 1.00 96.19 193 ALA A C 1
ATOM 1522 O O . ALA A 1 193 ? -12.887 -10.641 10.229 1.00 96.19 193 ALA A O 1
ATOM 1523 N N . ALA A 1 194 ? -14.435 -9.671 8.925 1.00 96.62 194 ALA A N 1
ATOM 1524 C CA . ALA A 1 194 ? -14.330 -10.637 7.836 1.00 96.62 194 ALA A CA 1
ATOM 1525 C C . ALA A 1 194 ? -12.942 -10.645 7.171 1.00 96.62 194 ALA A C 1
ATOM 1527 O O . ALA A 1 194 ? -12.452 -11.711 6.795 1.00 96.62 194 ALA A O 1
ATOM 1528 N N . TYR A 1 195 ? -12.279 -9.492 7.035 1.00 97.12 195 TYR A N 1
ATOM 1529 C CA . TYR A 1 195 ? -10.915 -9.448 6.504 1.00 97.12 195 TYR A CA 1
ATOM 1530 C C . TYR A 1 195 ? -9.857 -9.927 7.498 1.00 97.12 195 TYR A C 1
ATOM 1532 O O . TYR A 1 195 ? -8.823 -10.416 7.048 1.00 97.12 195 TYR A O 1
ATOM 1540 N N . LEU A 1 196 ? -10.090 -9.827 8.810 1.00 95.69 196 LEU A N 1
ATOM 1541 C CA . LEU A 1 196 ? -9.171 -10.322 9.847 1.00 95.69 196 LEU A CA 1
ATOM 1542 C C . LEU A 1 196 ? -9.381 -11.813 10.200 1.00 95.69 196 LEU A C 1
ATOM 1544 O O . LEU A 1 196 ? -8.582 -12.380 10.951 1.00 95.69 196 LEU A O 1
ATOM 1548 N N . ALA A 1 197 ? -10.444 -12.446 9.686 1.00 91.44 197 ALA A N 1
ATOM 1549 C CA . ALA A 1 197 ? -10.865 -13.815 10.018 1.00 91.44 197 ALA A CA 1
ATOM 1550 C C . ALA A 1 197 ? -10.003 -14.938 9.424 1.00 91.44 197 ALA A C 1
ATOM 1552 O O . ALA A 1 197 ? -9.597 -14.842 8.252 1.00 91.44 197 ALA A O 1
#

pLDDT: mean 88.05, std 10.33, range [52.97, 98.75]

Radius of gyration: 17.57 Å; chains: 1; bounding box: 42×34×45 Å

Sequence (197 aa):
MLPLMTMVVRDVRNHRSLVADDGLLAHVEAMYANDSLPFEALHFLRAAAQLSYEDELVVLLPTSRAGMVVRAQGINNNFHAFSLLQDLMETHAQTLGIRQPPRTRRDGDSDAAAFLWLQATAFAKGELVDRMAWSWGEGTLRENARRQGRLVLVALETDDKPVRGWNGFTHVLHAEQNPQVSLVHFLTPDEVAAYLA